Protein AF-A0A927ZJB6-F1 (afdb_monomer_lite)

Secondary structure (DSSP, 8-state):
---PPP-------------------------SSPPPPP--SS-TTEEEGGGS-TTSSS-S-TTT----EEE--S---STTSPEEE-TT-EEEE---STT-EEEEEEEESS-EEEEEEEE-SSS-GGGGT-EEEEE-TT--EEEEESSSSEEEEEEE-SEEEEEEEE-S-TTS----SPEEEEEEEEEEE---------STT-HHHHHHHHHHHHTT----HHHHHHHHHHHHHHTT----TTSSHHHHHHHHHHHTT----EEEEEEETT--HHHHHHHHHHHHHTT--EEEEE----SSSSSS--SSS-EEEEEEEEEE-TT--EEEEEE-SS-BTTB-SEEEEEHHHHHHHHHHH-TTEEEEEEE-

Sequence (368 aa):
MKRFFSISLTLIILLTFSFSPIFATASLVEAEDFPSPLTSSEGLNAYSAEYLPPDFFENPNTSLRSAITFNESEPNNTTSTADGISIDSTVYGYLGSVGDIDYFVVTTTYDGQMNFWIECPGNSTYNSDFYYAVYGPSGYLYGSTSNTNKLVSTYLLAGTYYIKVYNPNTSYVNIEEQYMFRCKLYLELLNVPTYRQNLTNTCSSASARMILAHHGIFVSEEEIVAKQQYYANFNGGAFNDTGNVDDAINYFLHANGKTFSYMWQYLPAGTALSTFQNEISTNLNYNYPVQILLYITDTNYFEYQSTEYSHYVVVRGLCLDAATTPWSCLNDPHHNENYPTQLNVPLSSLWNYGLAAYPSAVHFIAPL

Structure (mmCIF, N/CA/C/O backbone):
data_AF-A0A927ZJB6-F1
#
_entry.id   AF-A0A927ZJB6-F1
#
loop_
_atom_site.group_PDB
_atom_site.id
_atom_site.type_symbol
_atom_site.label_atom_id
_atom_site.label_alt_id
_atom_site.label_comp_id
_atom_site.label_asym_id
_atom_site.label_entity_id
_atom_site.label_seq_id
_atom_site.pdbx_PDB_ins_code
_atom_site.Cartn_x
_atom_site.Cartn_y
_atom_site.Cartn_z
_atom_site.occupancy
_atom_site.B_iso_or_equiv
_atom_site.auth_seq_id
_atom_site.auth_comp_id
_atom_site.auth_asym_id
_atom_site.auth_atom_id
_atom_site.pdbx_PDB_model_num
ATOM 1 N N . MET A 1 1 ? -49.226 -34.820 -50.868 1.00 36.41 1 MET A N 1
ATOM 2 C CA . MET A 1 1 ? -48.081 -35.552 -50.281 1.00 36.41 1 MET A CA 1
ATOM 3 C C . MET A 1 1 ? -46.890 -34.594 -50.248 1.00 36.41 1 MET A C 1
ATOM 5 O O . MET A 1 1 ? -46.436 -34.279 -51.331 1.00 36.41 1 MET A O 1
ATOM 9 N N . LYS A 1 2 ? -46.418 -34.168 -49.052 1.00 33.03 2 LYS A N 1
ATOM 10 C CA . LYS A 1 2 ? -45.116 -33.484 -48.777 1.00 33.03 2 LYS A CA 1
ATOM 11 C C . LYS A 1 2 ? -44.944 -32.087 -49.440 1.00 33.03 2 LYS A C 1
ATOM 13 O O . LYS A 1 2 ? -45.257 -31.932 -50.600 1.00 33.03 2 LYS A O 1
ATOM 18 N N . ARG A 1 3 ? -44.450 -30.999 -48.838 1.00 32.66 3 ARG A N 1
ATOM 19 C CA . ARG A 1 3 ? -43.677 -30.677 -47.623 1.00 32.66 3 ARG A CA 1
ATOM 20 C C . ARG A 1 3 ? -43.882 -29.167 -47.369 1.00 32.66 3 ARG A C 1
ATOM 22 O O . ARG A 1 3 ? -43.716 -28.398 -48.309 1.00 32.66 3 ARG A O 1
ATOM 29 N N . PHE A 1 4 ? -44.173 -28.747 -46.139 1.00 32.09 4 PHE A N 1
ATOM 30 C CA . PHE A 1 4 ? -43.916 -27.367 -45.707 1.00 32.09 4 PHE A CA 1
ATOM 31 C C . PHE A 1 4 ? -42.493 -27.311 -45.141 1.00 32.09 4 PHE A C 1
ATOM 33 O O . PHE A 1 4 ? -42.119 -28.156 -44.327 1.00 32.09 4 PHE A O 1
ATOM 40 N N . PHE A 1 5 ? -41.691 -26.365 -45.626 1.00 33.06 5 PHE A N 1
ATOM 41 C CA . PHE A 1 5 ? -40.375 -26.045 -45.080 1.00 33.06 5 PHE A CA 1
ATOM 42 C C . PHE A 1 5 ? -40.558 -25.304 -43.750 1.00 33.06 5 PHE A C 1
ATOM 44 O O . PHE A 1 5 ? -41.255 -24.294 -43.691 1.00 33.06 5 PHE A O 1
ATOM 51 N N . SER A 1 6 ? -39.942 -25.829 -42.692 1.00 31.30 6 SER A N 1
ATOM 52 C CA . SER A 1 6 ? -39.850 -25.189 -41.381 1.00 31.30 6 SER A CA 1
ATOM 53 C C . SER A 1 6 ? -38.758 -24.122 -41.420 1.00 31.30 6 SER A C 1
ATOM 55 O O . SER A 1 6 ? -37.602 -24.446 -41.688 1.00 31.30 6 SER A O 1
ATOM 57 N N . ILE A 1 7 ? -39.111 -22.869 -41.137 1.00 34.16 7 ILE A N 1
ATOM 58 C CA . ILE A 1 7 ? -38.158 -21.817 -40.772 1.00 34.16 7 ILE A CA 1
ATOM 59 C C . ILE A 1 7 ? -38.166 -21.765 -39.242 1.00 34.16 7 ILE A C 1
ATOM 61 O O . ILE A 1 7 ? -39.149 -21.337 -38.642 1.00 34.16 7 ILE A O 1
ATOM 65 N N . SER A 1 8 ? -37.095 -22.247 -38.608 1.00 31.14 8 SER A N 1
ATOM 66 C CA . SER A 1 8 ? -36.874 -22.047 -37.172 1.00 31.14 8 SER A CA 1
ATOM 67 C C . SER A 1 8 ? -36.419 -20.611 -36.939 1.00 31.14 8 SER A C 1
ATOM 69 O O . SER A 1 8 ? -35.294 -20.253 -37.275 1.00 31.14 8 SER A O 1
ATOM 71 N N . LEU A 1 9 ? -37.300 -19.798 -36.359 1.00 28.39 9 LEU A N 1
ATOM 72 C CA . LEU A 1 9 ? -36.962 -18.502 -35.783 1.00 28.39 9 LEU A CA 1
ATOM 73 C C . LEU A 1 9 ? -36.709 -18.716 -34.284 1.00 28.39 9 LEU A C 1
ATOM 75 O O . LEU A 1 9 ? -37.646 -18.933 -33.517 1.00 28.39 9 LEU A O 1
ATOM 79 N N . THR A 1 10 ? -35.444 -18.719 -33.870 1.00 31.81 10 THR A N 1
ATOM 80 C CA . THR A 1 10 ? -35.070 -18.812 -32.453 1.00 31.81 10 THR A CA 1
ATOM 81 C C . THR A 1 10 ? -35.280 -17.448 -31.797 1.00 31.81 10 THR A C 1
ATOM 83 O O . THR A 1 10 ? -34.531 -16.507 -32.049 1.00 31.81 10 THR A O 1
ATOM 86 N N . LEU A 1 11 ? -36.321 -17.339 -30.972 1.00 27.33 11 LEU A N 1
ATOM 87 C CA . LEU A 1 11 ? -36.610 -16.175 -30.138 1.00 27.33 11 LEU A CA 1
ATOM 88 C C . LEU A 1 11 ? -35.694 -16.206 -28.901 1.00 27.33 11 LEU A C 1
ATOM 90 O O . LEU A 1 11 ? -35.879 -17.039 -28.018 1.00 27.33 11 LEU A O 1
ATOM 94 N N . ILE A 1 12 ? -34.703 -15.313 -28.837 1.00 33.03 12 ILE A N 1
ATOM 95 C CA . ILE A 1 12 ? -33.895 -15.089 -27.629 1.00 33.03 12 ILE A CA 1
ATOM 96 C C . ILE A 1 12 ? -34.648 -14.079 -26.757 1.00 33.03 12 ILE A C 1
ATOM 98 O O . ILE A 1 12 ? -34.729 -12.899 -27.090 1.00 33.03 12 ILE A O 1
ATOM 102 N N . ILE A 1 13 ? -35.232 -14.552 -25.655 1.00 32.00 13 ILE A N 1
ATOM 103 C CA . ILE A 1 13 ? -35.828 -13.699 -24.621 1.00 32.00 13 ILE A CA 1
ATOM 104 C C . ILE A 1 13 ? -34.684 -13.194 -23.736 1.00 32.00 13 ILE A C 1
ATOM 106 O O . ILE A 1 13 ? -34.130 -13.950 -22.941 1.00 32.00 13 ILE A O 1
ATOM 110 N N . LEU A 1 14 ? -34.323 -11.919 -23.886 1.00 28.25 14 LEU A N 1
ATOM 111 C CA . LEU A 1 14 ? -33.439 -11.222 -22.955 1.00 28.25 14 LEU A CA 1
ATOM 112 C C . LEU A 1 14 ? -34.272 -10.814 -21.727 1.00 28.25 14 LEU A C 1
ATOM 114 O O . LEU A 1 14 ? -35.052 -9.865 -21.783 1.00 28.25 14 LEU A O 1
ATOM 118 N N . LEU A 1 15 ? -34.148 -11.557 -20.627 1.00 29.08 15 LEU A N 1
ATOM 119 C CA . LEU A 1 15 ? -34.696 -11.166 -19.326 1.00 29.08 15 LEU A CA 1
ATOM 120 C C . LEU A 1 15 ? -33.758 -10.133 -18.693 1.00 29.08 15 LEU A C 1
ATOM 122 O O . LEU A 1 15 ? -32.739 -10.480 -18.103 1.00 29.08 15 LEU A O 1
ATOM 126 N N . THR A 1 16 ? -34.093 -8.853 -18.826 1.00 32.06 16 THR A N 1
ATOM 127 C CA . THR A 1 16 ? -33.456 -7.788 -18.047 1.00 32.06 16 THR A CA 1
ATOM 128 C C . THR A 1 16 ? -34.065 -7.780 -16.646 1.00 32.06 16 THR A C 1
ATOM 130 O O . THR A 1 16 ? -35.201 -7.341 -16.466 1.00 32.06 16 THR A O 1
ATOM 133 N N . PHE A 1 17 ? -33.329 -8.268 -15.649 1.00 29.64 17 PHE A N 1
ATOM 134 C CA . PHE A 1 17 ? -33.675 -8.045 -14.247 1.00 29.64 17 PHE A CA 1
ATOM 135 C C . PHE A 1 17 ? -33.299 -6.610 -13.872 1.00 29.64 17 PHE A C 1
ATOM 137 O O . PHE A 1 17 ? -32.129 -6.296 -13.665 1.00 29.64 17 PHE A O 1
ATOM 144 N N . SER A 1 18 ? -34.290 -5.723 -13.794 1.00 29.09 18 SER A N 1
ATOM 145 C CA . SER A 1 18 ? -34.130 -4.430 -13.134 1.00 29.09 18 SER A CA 1
ATOM 146 C C . SER A 1 18 ? -34.190 -4.652 -11.623 1.00 29.09 18 SER A C 1
ATOM 148 O O . SER A 1 18 ? -35.273 -4.829 -11.063 1.00 29.09 18 SER A O 1
ATOM 150 N N . PHE A 1 19 ? -33.039 -4.663 -10.955 1.00 32.00 19 PHE A N 1
ATOM 151 C CA . PHE A 1 19 ? -33.004 -4.513 -9.504 1.00 32.00 19 PHE A CA 1
ATOM 152 C C . PHE A 1 19 ? -33.360 -3.063 -9.169 1.00 32.00 19 PHE A C 1
ATOM 154 O O . PHE A 1 19 ? -32.561 -2.152 -9.370 1.00 32.00 19 PHE A O 1
ATOM 161 N N . SER A 1 20 ? -34.576 -2.831 -8.677 1.00 31.36 20 SER A N 1
ATOM 162 C CA . SER A 1 20 ? -34.852 -1.631 -7.890 1.00 31.36 20 SER A CA 1
ATOM 163 C C . SER A 1 20 ? -34.240 -1.844 -6.504 1.00 31.36 20 SER A C 1
ATOM 165 O O . SER A 1 20 ? -34.567 -2.854 -5.875 1.00 31.36 20 SER A O 1
ATOM 167 N N . PRO A 1 21 ? -33.376 -0.948 -5.997 1.00 36.81 21 PRO A N 1
ATOM 168 C CA . PRO A 1 21 ? -32.979 -1.019 -4.603 1.00 36.81 21 PRO A CA 1
ATOM 169 C C . PRO A 1 21 ? -34.224 -0.748 -3.757 1.00 36.81 21 PRO A C 1
ATOM 171 O O . PRO A 1 21 ? -34.801 0.340 -3.786 1.00 36.81 21 PRO A O 1
ATOM 174 N N . ILE A 1 22 ? -34.673 -1.768 -3.030 1.00 32.28 22 ILE A N 1
ATOM 175 C CA . ILE A 1 22 ? -35.589 -1.575 -1.912 1.00 32.28 22 ILE A CA 1
ATOM 176 C C . ILE A 1 22 ? -34.777 -0.807 -0.873 1.00 32.28 22 ILE A C 1
ATOM 178 O O . ILE A 1 22 ? -33.922 -1.379 -0.200 1.00 32.28 22 ILE A O 1
ATOM 182 N N . PHE A 1 23 ? -35.021 0.497 -0.757 1.00 34.91 23 PHE A N 1
ATOM 183 C CA . PHE A 1 23 ? -34.621 1.244 0.426 1.00 34.91 23 PHE A CA 1
ATOM 184 C C . PHE A 1 23 ? -35.483 0.738 1.581 1.00 34.91 23 PHE A C 1
ATOM 186 O O . PHE A 1 23 ? -36.570 1.247 1.847 1.00 34.91 23 PHE A O 1
ATOM 193 N N . ALA A 1 24 ? -35.015 -0.318 2.242 1.00 33.91 24 ALA A N 1
ATOM 194 C CA . ALA A 1 24 ? -35.460 -0.612 3.585 1.00 33.91 24 ALA A CA 1
ATOM 195 C C . ALA A 1 24 ? -34.948 0.542 4.449 1.00 33.91 24 ALA A C 1
ATOM 197 O O . ALA A 1 24 ? -33.751 0.657 4.704 1.00 33.91 24 ALA A O 1
ATOM 198 N N . THR A 1 25 ? -35.848 1.429 4.866 1.00 34.84 25 THR A N 1
ATOM 199 C CA . THR A 1 25 ? -35.589 2.307 6.002 1.00 34.84 25 THR A CA 1
ATOM 200 C C . THR A 1 25 ? -35.467 1.402 7.221 1.00 34.84 25 THR A C 1
ATOM 202 O O . THR A 1 25 ? -36.460 1.109 7.891 1.00 34.84 25 THR A O 1
ATOM 205 N N . ALA A 1 26 ? -34.265 0.876 7.454 1.00 36.50 26 ALA A N 1
ATOM 206 C CA . ALA A 1 26 ? -33.920 0.300 8.734 1.00 36.50 26 ALA A CA 1
ATOM 207 C C . ALA A 1 26 ? -34.102 1.425 9.751 1.00 36.50 26 ALA A C 1
ATOM 209 O O . ALA A 1 26 ? -33.406 2.439 9.716 1.00 36.50 26 ALA A O 1
ATOM 210 N N . SER A 1 27 ? -35.118 1.274 10.596 1.00 34.75 27 SER A N 1
ATOM 211 C CA . SER A 1 27 ? -35.188 1.988 11.860 1.00 34.75 27 SER A CA 1
ATOM 212 C C . SER A 1 27 ? -33.825 1.829 12.520 1.00 34.75 27 SER A C 1
ATOM 214 O O . SER A 1 27 ? -33.411 0.694 12.758 1.00 34.75 27 SER A O 1
ATOM 216 N N . LEU A 1 28 ? -33.129 2.940 12.760 1.00 36.09 28 LEU A N 1
ATOM 217 C CA . LEU A 1 28 ? -31.926 2.982 13.583 1.00 36.09 28 LEU A CA 1
ATOM 218 C C . LEU A 1 28 ? -32.352 2.600 15.003 1.00 36.09 28 LEU A C 1
ATOM 220 O O . LEU A 1 28 ? -32.690 3.447 15.820 1.00 36.09 28 LEU A O 1
ATOM 224 N N . VAL A 1 29 ? -32.454 1.300 15.259 1.00 37.03 29 VAL A N 1
ATOM 225 C CA . VAL A 1 29 ? -32.265 0.786 16.605 1.00 37.03 29 VAL A CA 1
ATOM 226 C C . VAL A 1 29 ? -30.772 0.939 16.816 1.00 37.03 29 VAL A C 1
ATOM 228 O O . VAL A 1 29 ? -29.992 0.284 16.126 1.00 37.03 29 VAL A O 1
ATOM 231 N N . GLU A 1 30 ? -30.386 1.871 17.679 1.00 43.69 30 GLU A N 1
ATOM 232 C CA . GLU A 1 30 ? -29.040 1.905 18.236 1.00 43.69 30 GLU A CA 1
ATOM 233 C C . GLU A 1 30 ? -28.807 0.509 18.823 1.00 43.69 30 GLU A C 1
ATOM 235 O O . GLU A 1 30 ? -29.463 0.102 19.781 1.00 43.69 30 GLU A O 1
ATOM 240 N N . ALA A 1 31 ? -28.019 -0.309 18.125 1.00 45.00 31 ALA A N 1
ATOM 241 C CA . ALA A 1 31 ? -27.706 -1.653 18.571 1.00 45.00 31 ALA A CA 1
ATOM 242 C C . ALA A 1 31 ? -26.803 -1.486 19.789 1.00 45.00 31 ALA A C 1
ATOM 244 O O . ALA A 1 31 ? -25.609 -1.273 19.627 1.00 45.00 31 ALA A O 1
ATOM 245 N N . GLU A 1 32 ? -27.392 -1.493 20.986 1.00 55.78 32 GLU A N 1
ATOM 246 C CA . GLU A 1 32 ? -26.650 -1.134 22.198 1.00 55.78 32 GLU A CA 1
ATOM 247 C C . GLU A 1 32 ? -25.509 -2.108 22.525 1.00 55.78 32 GLU A C 1
ATOM 249 O O . GLU A 1 32 ? -24.606 -1.717 23.248 1.00 55.78 32 GLU A O 1
ATOM 254 N N . ASP A 1 33 ? -25.473 -3.310 21.929 1.00 71.12 33 ASP A N 1
ATOM 255 C CA . ASP A 1 33 ? -24.279 -4.159 21.917 1.00 71.12 33 ASP A CA 1
ATOM 256 C C . ASP A 1 33 ? -24.277 -5.178 20.772 1.00 71.12 33 ASP A C 1
ATOM 258 O O . ASP A 1 33 ? -25.271 -5.869 20.517 1.00 71.12 33 ASP A O 1
ATOM 262 N N . PHE A 1 34 ? -23.132 -5.326 20.098 1.00 81.06 34 PHE A N 1
ATOM 263 C CA . PHE A 1 34 ? -22.972 -6.344 19.062 1.00 81.06 34 PHE A CA 1
ATOM 264 C C . PHE A 1 34 ? -22.703 -7.730 19.673 1.00 81.06 34 PHE A C 1
ATOM 266 O O . PHE A 1 34 ? -21.872 -7.874 20.585 1.00 81.06 34 PHE A O 1
ATOM 273 N N . PRO A 1 35 ? -23.387 -8.782 19.177 1.00 78.25 35 PRO A N 1
ATOM 274 C CA . PRO A 1 35 ? -23.264 -10.123 19.730 1.00 78.25 35 PRO A CA 1
ATOM 275 C C . PRO A 1 35 ? -21.861 -10.668 19.482 1.00 78.25 35 PRO A C 1
ATOM 277 O O . PRO A 1 35 ? -21.374 -10.601 18.361 1.00 78.25 35 PRO A O 1
ATOM 280 N N . SER A 1 36 ? -21.230 -11.259 20.498 1.00 75.75 36 SER A N 1
ATOM 281 C CA . SER A 1 36 ? -19.924 -11.901 20.318 1.00 75.75 36 SER A CA 1
ATOM 282 C C . SER A 1 36 ? -20.011 -13.050 19.290 1.00 75.75 36 SER A C 1
ATOM 284 O O . SER A 1 36 ? -21.004 -13.786 19.294 1.00 75.75 36 SER A O 1
ATOM 286 N N . PRO A 1 37 ? -19.003 -13.235 18.415 1.00 76.50 37 PRO A N 1
ATOM 287 C CA . PRO A 1 37 ? -19.023 -14.272 17.387 1.00 76.50 37 PRO A CA 1
ATOM 288 C C . PRO A 1 37 ? -19.157 -15.679 17.979 1.00 76.50 37 PRO A C 1
ATOM 290 O O . PRO A 1 37 ? -18.552 -16.003 19.002 1.00 76.50 37 PRO A O 1
ATOM 293 N N . LEU A 1 38 ? -19.924 -16.540 17.305 1.00 60.12 38 LEU A N 1
ATOM 294 C CA . LEU A 1 38 ? -20.042 -17.953 17.664 1.00 60.12 38 LEU A CA 1
ATOM 295 C C . LEU A 1 38 ? -18.729 -18.668 17.309 1.00 60.12 38 LEU A C 1
ATOM 297 O O . LEU A 1 38 ? -18.282 -18.641 16.167 1.00 60.12 38 LEU A O 1
ATOM 301 N N . THR A 1 39 ? -18.106 -19.280 18.311 1.00 54.97 39 THR A N 1
ATOM 302 C CA . THR A 1 39 ? -16.742 -19.823 18.296 1.00 54.97 39 THR A CA 1
ATOM 303 C C . THR A 1 39 ? -16.484 -20.838 17.169 1.00 54.97 39 THR A C 1
ATOM 305 O O . THR A 1 39 ? -16.915 -21.990 17.261 1.00 54.97 39 THR A O 1
ATOM 308 N N . SER A 1 40 ? -15.710 -20.450 16.153 1.00 52.59 40 SER A N 1
ATOM 309 C CA . SER A 1 40 ? -14.917 -21.356 15.309 1.00 52.59 40 SER A CA 1
ATOM 310 C C . SER A 1 40 ? -13.430 -21.121 15.576 1.00 52.59 40 SER A C 1
ATOM 312 O O . SER A 1 40 ? -13.017 -20.000 15.857 1.00 52.59 40 SER A O 1
ATOM 314 N N . SER A 1 41 ? -12.620 -22.184 15.517 1.00 56.34 41 SER A N 1
ATOM 315 C CA . SER A 1 41 ? -11.177 -22.131 15.814 1.00 56.34 41 SER A CA 1
ATOM 316 C C . SER A 1 41 ? -10.370 -21.259 14.848 1.00 56.34 41 SER A C 1
ATOM 318 O O . SER A 1 41 ? -9.241 -20.893 15.157 1.00 56.34 41 SER A O 1
ATOM 320 N N . GLU A 1 42 ? -10.940 -20.931 13.689 1.00 61.94 42 GLU A N 1
ATOM 321 C CA . GLU A 1 42 ? -10.478 -19.841 12.837 1.00 61.94 42 GLU A CA 1
ATOM 322 C C . GLU A 1 42 ? -11.626 -18.843 12.715 1.00 61.94 42 GLU A C 1
ATOM 324 O O . GLU A 1 42 ? -12.756 -19.218 12.384 1.00 61.94 42 GLU A O 1
ATOM 329 N N . GLY A 1 43 ? -11.368 -17.599 13.106 1.00 71.62 43 GLY A N 1
ATOM 330 C CA . GLY A 1 43 ? -12.376 -16.551 13.079 1.00 71.62 43 GLY A CA 1
ATOM 331 C C . GLY A 1 43 ? -12.605 -16.002 11.666 1.00 71.62 43 GLY A C 1
ATOM 332 O O . GLY A 1 43 ? -11.855 -16.292 10.734 1.00 71.62 43 GLY A O 1
ATOM 333 N N . LEU A 1 44 ? -13.685 -15.238 11.484 1.00 87.12 44 LEU A N 1
ATOM 334 C CA . LEU A 1 44 ? -14.054 -14.693 10.177 1.00 87.12 44 LEU A CA 1
ATOM 335 C C . LEU A 1 44 ? -12.973 -13.726 9.672 1.00 87.12 44 LEU A C 1
ATOM 337 O O . LEU A 1 44 ? -12.574 -12.823 10.405 1.00 87.12 44 LEU A O 1
ATOM 341 N N . ASN A 1 45 ? -12.536 -13.894 8.418 1.00 88.12 45 ASN A N 1
ATOM 342 C CA . ASN A 1 45 ? -11.507 -13.060 7.782 1.00 88.12 45 ASN A CA 1
ATOM 343 C C . ASN A 1 45 ? -10.203 -12.946 8.595 1.00 88.12 45 ASN A C 1
ATOM 345 O O . ASN A 1 45 ? -9.496 -11.945 8.488 1.00 88.12 45 ASN A O 1
ATOM 349 N N . ALA A 1 46 ? -9.903 -13.961 9.412 1.00 89.94 46 ALA A N 1
ATOM 350 C CA . ALA A 1 46 ? -8.714 -14.022 10.243 1.00 89.94 46 ALA A CA 1
ATOM 351 C C . ALA A 1 46 ? -7.582 -14.786 9.549 1.00 89.94 46 ALA A C 1
ATOM 353 O O . ALA A 1 46 ? -7.775 -15.885 9.036 1.00 89.94 46 ALA A O 1
ATOM 354 N N . TYR A 1 47 ? -6.381 -14.229 9.617 1.00 89.12 47 TYR A N 1
ATOM 355 C CA . TYR A 1 47 ? -5.166 -14.749 9.007 1.00 89.12 47 TYR A CA 1
ATOM 356 C C . TYR A 1 47 ? -4.037 -14.807 10.046 1.00 89.12 47 TYR A C 1
ATOM 358 O O . TYR A 1 47 ? -4.050 -14.108 11.065 1.00 89.12 47 TYR A O 1
ATOM 366 N N . SER A 1 48 ? -3.052 -15.675 9.819 1.00 87.62 48 SER A N 1
ATOM 367 C CA . SER A 1 48 ? -1.808 -15.723 10.599 1.00 87.62 48 SER A CA 1
ATOM 368 C C . SER A 1 48 ? -0.973 -14.448 10.417 1.00 87.62 48 SER A C 1
ATOM 370 O O . SER A 1 48 ? -1.136 -13.704 9.452 1.00 87.62 48 SER A O 1
ATOM 372 N N . ALA A 1 49 ? -0.037 -14.223 11.345 1.00 85.38 49 ALA A N 1
ATOM 373 C CA . ALA A 1 49 ? 0.898 -13.095 11.330 1.00 85.38 49 ALA A CA 1
ATOM 374 C C . ALA A 1 49 ? 1.690 -12.949 10.016 1.00 85.38 49 ALA A C 1
ATOM 376 O O . ALA A 1 49 ? 2.078 -11.847 9.659 1.00 85.38 49 ALA A O 1
ATOM 377 N N . GLU A 1 50 ? 1.918 -14.042 9.281 1.00 83.38 50 GLU A N 1
ATOM 378 C CA . GLU A 1 50 ? 2.651 -14.027 8.005 1.00 83.38 50 GLU A CA 1
ATOM 379 C C . GLU A 1 50 ? 1.939 -13.243 6.889 1.00 83.38 50 GLU A C 1
ATOM 381 O O . GLU A 1 50 ? 2.573 -12.861 5.911 1.00 83.38 50 GLU A O 1
ATOM 386 N N . TYR A 1 51 ? 0.634 -12.994 7.039 1.00 82.81 51 TYR A N 1
ATOM 387 C CA . TYR A 1 51 ? -0.162 -12.194 6.107 1.00 82.81 51 TYR A CA 1
ATOM 388 C C . TYR A 1 51 ? -0.199 -10.707 6.473 1.00 82.81 51 TYR A C 1
ATOM 390 O O . TYR A 1 51 ? -0.817 -9.920 5.754 1.00 82.81 51 TYR A O 1
ATOM 398 N N . LEU A 1 52 ? 0.436 -10.302 7.581 1.00 82.56 52 LEU A N 1
ATOM 399 C CA . LEU A 1 52 ? 0.590 -8.890 7.902 1.00 82.56 52 LEU A CA 1
ATOM 400 C C . LEU A 1 52 ? 1.411 -8.204 6.815 1.00 82.56 52 LEU A C 1
ATOM 402 O O . LEU A 1 52 ? 2.517 -8.656 6.508 1.00 82.56 52 LEU A O 1
ATOM 406 N N . PRO A 1 53 ? 0.917 -7.084 6.260 1.00 80.38 53 PRO A N 1
ATOM 407 C CA . PRO A 1 53 ? 1.761 -6.251 5.440 1.00 80.38 53 PRO A CA 1
ATOM 408 C C . PRO A 1 53 ? 2.999 -5.841 6.250 1.00 80.38 53 PRO A C 1
ATOM 410 O O . PRO A 1 53 ? 2.875 -5.472 7.418 1.00 80.38 53 PRO A O 1
ATOM 413 N N . PRO A 1 54 ? 4.188 -5.888 5.649 1.00 71.44 54 PRO A N 1
ATOM 414 C CA . PRO A 1 54 ? 5.447 -5.613 6.342 1.00 71.44 54 PRO A CA 1
ATOM 415 C C . PRO A 1 54 ? 5.496 -4.189 6.898 1.00 71.44 54 PRO A C 1
ATOM 417 O O . PRO A 1 54 ? 6.100 -3.936 7.932 1.00 71.44 54 PRO A O 1
ATOM 420 N N . ASP A 1 55 ? 4.762 -3.283 6.259 1.00 72.38 55 ASP A N 1
ATOM 421 C CA . ASP A 1 55 ? 4.646 -1.886 6.635 1.00 72.38 55 ASP A CA 1
ATOM 422 C C . ASP A 1 55 ? 3.511 -1.618 7.646 1.00 72.38 55 ASP A C 1
ATOM 424 O O . ASP A 1 55 ? 3.209 -0.469 7.967 1.00 72.38 55 ASP A O 1
ATOM 428 N N . PHE A 1 56 ? 2.841 -2.661 8.151 1.00 81.19 56 PHE A N 1
ATOM 429 C CA . PHE A 1 56 ? 1.658 -2.523 9.003 1.00 81.19 56 PHE A CA 1
ATOM 430 C C . PHE A 1 56 ? 1.957 -1.831 10.340 1.00 81.19 56 PHE A C 1
ATOM 432 O O . PHE A 1 56 ? 1.185 -0.975 10.776 1.00 81.19 56 PHE A O 1
ATOM 439 N N . PHE A 1 57 ? 3.087 -2.166 10.968 1.00 80.88 57 PHE A N 1
ATOM 440 C CA . PHE A 1 57 ? 3.547 -1.522 12.206 1.00 80.88 57 PHE A CA 1
ATOM 441 C C . PHE A 1 57 ? 4.481 -0.339 11.963 1.00 80.88 57 PHE A C 1
ATOM 443 O O . PHE A 1 57 ? 4.822 0.376 12.906 1.00 80.88 57 PHE A O 1
ATOM 450 N N . GLU A 1 58 ? 4.903 -0.124 10.719 1.00 72.12 58 GLU A N 1
ATOM 451 C CA . GLU A 1 58 ? 5.718 1.029 10.381 1.00 72.12 58 GLU A CA 1
ATOM 452 C C . GLU A 1 58 ? 4.857 2.283 10.460 1.00 72.12 58 GLU A C 1
ATOM 454 O O . GLU A 1 58 ? 3.814 2.391 9.802 1.00 72.12 58 GLU A O 1
ATOM 459 N N . ASN A 1 59 ? 5.309 3.243 11.271 1.00 62.72 59 ASN A N 1
ATOM 460 C CA . ASN A 1 59 ? 4.726 4.567 11.230 1.00 62.72 59 ASN A CA 1
ATOM 461 C C . ASN A 1 59 ? 5.153 5.204 9.908 1.00 62.72 59 ASN A C 1
ATOM 463 O O . ASN A 1 59 ? 6.359 5.355 9.695 1.00 62.72 59 ASN A O 1
ATOM 467 N N . PRO A 1 60 ? 4.205 5.617 9.059 1.00 59.03 60 PRO A N 1
ATOM 468 C CA . PRO A 1 60 ? 4.533 6.393 7.886 1.00 59.03 60 PRO A CA 1
ATOM 469 C C . PRO A 1 60 ? 5.471 7.574 8.239 1.00 59.03 60 PRO A C 1
ATOM 471 O O . PRO A 1 60 ? 6.490 7.788 7.590 1.00 59.03 60 PRO A O 1
ATOM 474 N N . ASN A 1 61 ? 5.237 8.291 9.341 1.00 54.72 61 ASN A N 1
ATOM 475 C CA . ASN A 1 61 ? 6.093 9.399 9.780 1.00 54.72 61 ASN A CA 1
ATOM 476 C C . ASN A 1 61 ? 7.438 8.919 10.367 1.00 54.72 61 ASN A C 1
ATOM 478 O O . ASN A 1 61 ? 7.647 8.951 11.580 1.00 54.72 61 ASN A O 1
ATOM 482 N N . THR A 1 62 ? 8.391 8.543 9.517 1.00 54.06 62 THR A N 1
ATOM 483 C CA . THR A 1 62 ? 9.752 8.101 9.888 1.00 54.06 62 THR A CA 1
ATOM 484 C C . THR A 1 62 ? 10.647 9.205 10.481 1.00 54.06 62 THR A C 1
ATOM 486 O O . THR A 1 62 ? 11.815 8.966 10.774 1.00 54.06 62 THR A O 1
ATOM 489 N N . SER A 1 63 ? 10.123 10.410 10.752 1.00 45.78 63 SER A N 1
ATOM 490 C CA . SER A 1 63 ? 10.842 11.474 11.470 1.00 45.78 63 SER A CA 1
ATOM 491 C C . SER A 1 63 ? 10.018 12.075 12.628 1.00 45.78 63 SER A C 1
ATOM 493 O O . SER A 1 63 ? 9.167 12.943 12.466 1.00 45.78 63 SER A O 1
ATOM 495 N N . LEU A 1 64 ? 10.324 11.618 13.849 1.00 39.41 64 LEU A N 1
ATOM 496 C CA . LEU A 1 64 ? 10.064 12.283 15.142 1.00 39.41 64 LEU A CA 1
ATOM 497 C C . LEU A 1 64 ? 8.611 12.583 15.569 1.00 39.41 64 LEU A C 1
ATOM 499 O O . LEU A 1 64 ? 8.390 13.428 16.442 1.00 39.41 64 LEU A O 1
ATOM 503 N N . ARG A 1 65 ? 7.618 11.824 15.104 1.00 43.78 65 ARG A N 1
ATOM 504 C CA . ARG A 1 65 ? 6.396 11.616 15.897 1.00 43.78 65 ARG A CA 1
ATOM 505 C C . ARG A 1 65 ? 6.128 10.130 16.021 1.00 43.78 65 ARG A C 1
ATOM 507 O O . ARG A 1 65 ? 6.033 9.450 15.010 1.00 43.78 65 ARG A O 1
ATOM 514 N N . SER A 1 66 ? 6.004 9.637 17.253 1.00 45.12 66 SER A N 1
ATOM 515 C CA . SER A 1 66 ? 5.434 8.316 17.516 1.00 45.12 66 SER A CA 1
ATOM 516 C C . SER A 1 66 ? 4.124 8.171 16.742 1.00 45.12 66 SER A C 1
ATOM 518 O O . SER A 1 66 ? 3.405 9.164 16.577 1.00 45.12 66 SER A O 1
ATOM 520 N N . ALA A 1 67 ? 3.800 6.950 16.301 1.00 54.88 67 ALA A N 1
ATOM 521 C CA . ALA A 1 67 ? 2.423 6.620 15.942 1.00 54.88 67 ALA A CA 1
ATOM 522 C C . ALA A 1 67 ? 1.522 7.198 17.039 1.00 54.88 67 ALA A C 1
ATOM 524 O O . ALA A 1 67 ? 1.945 7.205 18.199 1.00 54.88 67 ALA A O 1
ATOM 525 N N . ILE A 1 68 ? 0.357 7.761 16.703 1.00 67.62 68 ILE A N 1
ATOM 526 C CA . ILE A 1 68 ? -0.518 8.310 17.743 1.00 67.62 68 ILE A CA 1
ATOM 527 C C . ILE A 1 68 ? -0.838 7.157 18.693 1.00 67.62 68 ILE A C 1
ATOM 529 O O . ILE A 1 68 ? -1.594 6.251 18.343 1.00 67.62 68 ILE A O 1
ATOM 533 N N . THR A 1 69 ? -0.187 7.182 19.854 1.00 80.88 69 THR A N 1
ATOM 534 C CA . THR A 1 69 ? -0.434 6.256 20.940 1.00 80.88 69 THR A CA 1
ATOM 535 C C . THR A 1 69 ? -1.714 6.714 21.602 1.00 80.88 69 THR A C 1
ATOM 537 O O . THR A 1 69 ? -1.791 7.842 22.093 1.00 80.88 69 THR A O 1
ATOM 540 N N . PHE A 1 70 ? -2.709 5.844 21.593 1.00 87.75 70 PHE A N 1
ATOM 541 C CA . PHE A 1 70 ? -3.960 6.041 22.298 1.00 87.75 70 PHE A CA 1
ATOM 542 C C . PHE A 1 70 ? -4.018 5.020 23.430 1.00 87.75 70 PHE A C 1
ATOM 544 O O . PHE A 1 70 ? -3.773 3.842 23.201 1.00 87.75 70 PHE A O 1
ATOM 551 N N . ASN A 1 71 ? -4.298 5.470 24.645 1.00 92.62 71 ASN A N 1
ATOM 552 C CA . ASN A 1 71 ? -4.669 4.561 25.722 1.00 92.62 71 ASN A CA 1
ATOM 553 C C . ASN A 1 71 ? -6.187 4.589 25.805 1.00 92.62 71 ASN A C 1
ATOM 555 O O . ASN A 1 71 ? -6.759 5.677 25.697 1.00 92.62 71 ASN A O 1
ATOM 559 N N . GLU A 1 72 ? -6.799 3.427 25.988 1.00 94.56 72 GLU A N 1
ATOM 560 C CA . GLU A 1 72 ? -8.236 3.315 26.226 1.00 94.56 72 GLU A CA 1
ATOM 561 C C . GLU A 1 72 ? -8.715 4.259 27.341 1.00 94.56 72 GLU A C 1
ATOM 563 O O . GLU A 1 72 ? -7.947 4.661 28.231 1.00 94.56 72 GLU A O 1
ATOM 568 N N . SER A 1 73 ? -9.996 4.613 27.297 1.00 94.56 73 SER A N 1
ATOM 569 C CA . SER A 1 73 ? -10.638 5.420 28.321 1.00 94.56 73 SER A CA 1
ATOM 570 C C . SER A 1 73 ? -11.965 4.818 28.766 1.00 94.56 73 SER A C 1
ATOM 572 O O . SER A 1 73 ? -12.884 4.618 27.985 1.00 94.56 73 SER A O 1
ATOM 574 N N . GLU A 1 74 ? -12.062 4.558 30.066 1.00 94.69 74 GLU A N 1
ATOM 575 C CA . GLU A 1 74 ? -13.227 3.910 30.660 1.00 94.69 74 GLU A CA 1
ATOM 576 C C . GLU A 1 74 ? -14.286 4.927 31.129 1.00 94.69 74 GLU A C 1
ATOM 578 O O . GLU A 1 74 ? -13.926 5.983 31.673 1.00 94.69 74 GLU A O 1
ATOM 583 N N . PRO A 1 75 ? -15.597 4.625 31.010 1.00 94.19 75 PRO A N 1
ATOM 584 C CA . PRO A 1 75 ? -16.170 3.381 30.486 1.00 94.19 75 PRO A CA 1
ATOM 585 C C . PRO A 1 75 ? -16.226 3.344 28.948 1.00 94.19 75 PRO A C 1
ATOM 587 O O . PRO A 1 75 ? -16.754 4.283 28.352 1.00 94.19 75 PRO A O 1
ATOM 590 N N . ASN A 1 76 ? -15.817 2.241 28.316 1.00 95.19 76 ASN A N 1
ATOM 591 C CA . ASN A 1 76 ? -15.947 2.018 26.863 1.00 95.19 76 ASN A CA 1
ATOM 592 C C . ASN A 1 76 ? -16.671 0.699 26.504 1.00 95.19 76 ASN A C 1
ATOM 594 O O . ASN A 1 76 ? -16.577 0.204 25.383 1.00 95.19 76 ASN A O 1
ATOM 598 N N . ASN A 1 77 ? -17.495 0.178 27.416 1.00 93.69 77 ASN A N 1
ATOM 599 C CA . ASN A 1 77 ? -18.106 -1.154 27.306 1.00 93.69 77 ASN A CA 1
ATOM 600 C C . ASN A 1 77 ? -19.312 -1.282 26.368 1.00 93.69 77 ASN A C 1
ATOM 602 O O . ASN A 1 77 ? -19.944 -2.334 26.342 1.00 93.69 77 ASN A O 1
ATOM 606 N N . THR A 1 78 ? -19.640 -0.243 25.597 1.00 93.94 78 THR A N 1
ATOM 607 C CA . THR A 1 78 ? -20.732 -0.265 24.612 1.00 93.94 78 THR A CA 1
ATOM 608 C C . THR A 1 78 ? -20.320 0.474 23.345 1.00 93.94 78 THR A C 1
ATOM 610 O O . THR A 1 78 ? -19.442 1.337 23.368 1.00 93.94 78 THR A O 1
ATOM 613 N N . THR A 1 79 ? -21.026 0.252 22.237 1.00 92.81 79 THR A N 1
ATOM 614 C CA . THR A 1 79 ? -20.812 1.030 21.002 1.00 92.81 79 THR A CA 1
ATOM 615 C C . THR A 1 79 ? -21.082 2.530 21.176 1.00 92.81 79 THR A C 1
ATOM 617 O O . THR A 1 79 ? -20.552 3.337 20.415 1.00 92.81 79 THR A O 1
ATOM 620 N N . SER A 1 80 ? -21.908 2.918 22.157 1.00 92.81 80 SER A N 1
ATOM 621 C CA . SER A 1 80 ? -22.245 4.322 22.448 1.00 92.81 80 SER A CA 1
ATOM 622 C C . SER A 1 80 ? -21.147 5.061 23.219 1.00 92.81 80 SER A C 1
ATOM 624 O O . SER A 1 80 ? -21.019 6.279 23.103 1.00 92.81 80 SER A O 1
ATOM 626 N N . THR A 1 81 ? -20.344 4.314 23.977 1.00 95.38 81 THR A N 1
ATOM 627 C CA . THR A 1 81 ? -19.227 4.814 24.786 1.00 95.38 81 THR A CA 1
ATOM 628 C C . THR A 1 81 ? -17.871 4.452 24.186 1.00 95.38 81 THR A C 1
ATOM 630 O O . THR A 1 81 ? -16.849 4.657 24.827 1.00 95.38 81 THR A O 1
ATOM 633 N N . ALA A 1 82 ? -17.862 3.920 22.962 1.00 95.94 82 ALA A N 1
ATOM 634 C CA . ALA A 1 82 ? -16.663 3.443 22.299 1.00 95.94 82 ALA A CA 1
ATOM 635 C C . ALA A 1 82 ? -15.607 4.545 22.143 1.00 95.94 82 ALA A C 1
ATOM 637 O O . ALA A 1 82 ? -15.907 5.674 21.738 1.00 95.94 82 ALA A O 1
ATOM 638 N N . ASP A 1 83 ? -14.352 4.177 22.375 1.00 96.62 83 ASP A N 1
ATOM 639 C CA . ASP A 1 83 ? -13.213 5.064 22.207 1.00 96.62 83 ASP A CA 1
ATOM 640 C C . ASP A 1 83 ? -12.980 5.385 20.725 1.00 96.62 83 ASP A C 1
ATOM 642 O O . ASP A 1 83 ? -12.767 4.506 19.884 1.00 96.62 83 ASP A O 1
ATOM 646 N N . GLY A 1 84 ? -13.006 6.675 20.390 1.00 93.69 84 GLY A N 1
ATOM 647 C CA . GLY A 1 84 ? -12.727 7.156 19.041 1.00 93.69 84 GLY A CA 1
ATOM 648 C C . GLY A 1 84 ? -11.241 7.076 18.714 1.00 93.69 84 GLY A C 1
ATOM 649 O O . GLY A 1 84 ? -10.432 7.792 19.302 1.00 93.69 84 GLY A O 1
ATOM 650 N N . ILE A 1 85 ? -10.889 6.260 17.725 1.00 91.25 85 ILE A N 1
ATOM 651 C CA . ILE A 1 85 ? -9.503 6.040 17.309 1.00 91.25 85 ILE A CA 1
ATOM 652 C C . ILE A 1 85 ? -9.282 6.476 15.861 1.00 91.25 85 ILE A C 1
ATOM 654 O O . ILE A 1 85 ? -10.185 6.451 15.022 1.00 91.25 85 ILE A O 1
ATOM 658 N N . SER A 1 86 ? -8.051 6.882 15.560 1.00 88.25 86 SER A N 1
ATOM 659 C CA . SER A 1 86 ? -7.638 7.177 14.187 1.00 88.25 86 SER A CA 1
ATOM 660 C C . SER A 1 86 ? -7.096 5.917 13.515 1.00 88.25 86 SER A C 1
ATOM 662 O O . SER A 1 86 ? -6.589 5.009 14.175 1.00 88.25 86 SER A O 1
ATOM 664 N N . ILE A 1 87 ? -7.187 5.864 12.186 1.00 87.81 87 ILE A N 1
ATOM 665 C CA . ILE A 1 87 ? -6.499 4.835 11.393 1.00 87.81 87 ILE A CA 1
ATOM 666 C C . ILE A 1 87 ? -5.000 4.918 11.699 1.00 87.81 87 ILE A C 1
ATOM 668 O O . ILE A 1 87 ? -4.483 6.004 11.908 1.00 87.81 87 ILE A O 1
ATOM 672 N N . ASP A 1 88 ? -4.289 3.797 11.750 1.00 85.31 88 ASP A N 1
ATOM 673 C CA . ASP A 1 88 ? -2.838 3.754 11.984 1.00 85.31 88 ASP A CA 1
ATOM 674 C C . ASP A 1 88 ? -2.396 4.228 13.395 1.00 85.31 88 ASP A C 1
ATOM 676 O O . ASP A 1 88 ? -1.201 4.332 13.694 1.00 85.31 88 ASP A O 1
ATOM 680 N N . SER A 1 89 ? -3.345 4.457 14.314 1.00 84.38 89 SER A N 1
ATOM 681 C CA . SER A 1 89 ? -3.068 4.607 15.748 1.00 84.38 89 SER A CA 1
ATOM 682 C C . SER A 1 89 ? -2.667 3.274 16.374 1.00 84.38 89 SER A C 1
ATOM 684 O O . SER A 1 89 ? -3.253 2.231 16.081 1.00 84.38 89 SER A O 1
ATOM 686 N N . THR A 1 90 ? -1.688 3.323 17.279 1.00 87.69 90 THR A N 1
ATOM 687 C CA . THR A 1 90 ? -1.404 2.208 18.190 1.00 87.69 90 THR A CA 1
ATOM 688 C C . THR A 1 90 ? -2.190 2.444 19.467 1.00 87.69 90 THR A C 1
ATOM 690 O O . THR A 1 90 ? -1.934 3.407 20.189 1.00 87.69 90 THR A O 1
ATOM 693 N N . VAL A 1 91 ? -3.157 1.579 19.720 1.00 91.62 91 VAL A N 1
ATOM 694 C CA . VAL A 1 91 ? -4.036 1.616 20.882 1.00 91.62 91 VAL A CA 1
ATOM 695 C C . VAL A 1 91 ? -3.513 0.646 21.927 1.00 91.62 91 VAL A C 1
ATOM 697 O O . VAL A 1 91 ? -3.092 -0.453 21.577 1.00 91.62 91 VAL A O 1
ATOM 700 N N . TYR A 1 92 ? -3.568 1.033 23.193 1.00 92.94 92 TYR A N 1
ATOM 701 C CA . TYR A 1 92 ? -3.286 0.152 24.313 1.00 92.94 92 TYR A CA 1
ATOM 702 C C . TYR A 1 92 ? -4.467 0.108 25.275 1.00 92.94 92 TYR A C 1
ATOM 704 O O . TYR A 1 92 ? -5.028 1.158 25.595 1.00 92.94 92 TYR A O 1
ATOM 712 N N . GLY A 1 93 ? -4.783 -1.086 25.765 1.00 92.12 93 GLY A N 1
ATOM 713 C CA . GLY A 1 93 ? -5.882 -1.297 26.700 1.00 92.12 93 GLY A CA 1
ATOM 714 C C . GLY A 1 93 ? -5.701 -2.521 27.594 1.00 92.12 93 GLY A C 1
ATOM 715 O O . GLY A 1 93 ? -4.721 -3.262 27.456 1.00 92.12 93 GLY A O 1
ATOM 716 N N . TYR A 1 94 ? -6.630 -2.706 28.524 1.00 91.00 94 TYR A N 1
ATOM 717 C CA . TYR A 1 94 ? -6.640 -3.732 29.557 1.00 91.00 94 TYR A CA 1
ATOM 718 C C . TYR A 1 94 ? -8.066 -4.224 29.797 1.00 91.00 94 TYR A C 1
ATOM 720 O O . TYR A 1 94 ? -8.935 -3.452 30.168 1.00 91.00 94 TYR A O 1
ATOM 728 N N . LEU A 1 95 ? -8.262 -5.546 29.768 1.00 88.81 95 LEU A N 1
ATOM 729 C CA . LEU A 1 95 ? -9.491 -6.152 30.291 1.00 88.81 95 LEU A CA 1
ATOM 730 C C . LEU A 1 95 ? -9.371 -6.273 31.820 1.00 88.81 95 LEU A C 1
ATOM 732 O O . LEU A 1 95 ? -9.044 -7.334 32.372 1.00 88.81 95 LEU A O 1
ATOM 736 N N . GLY A 1 96 ? -9.555 -5.141 32.501 1.00 80.62 96 GLY A N 1
ATOM 737 C CA . GLY A 1 96 ? -9.212 -4.914 33.905 1.00 80.62 96 GLY A CA 1
ATOM 738 C C . GLY A 1 96 ? -10.167 -5.559 34.909 1.00 80.62 96 GLY A C 1
ATOM 739 O O . GLY A 1 96 ? -9.844 -5.644 36.100 1.00 80.62 96 GLY A O 1
ATOM 740 N N . SER A 1 97 ? -11.325 -6.041 34.456 1.00 82.38 97 SER A N 1
ATOM 741 C CA . SER A 1 97 ? -12.310 -6.720 35.300 1.00 82.38 97 SER A CA 1
ATOM 742 C C . SER A 1 97 ? -12.962 -7.936 34.632 1.00 82.38 97 SER A C 1
ATOM 744 O O . SER A 1 97 ? -12.851 -8.179 33.432 1.00 82.38 97 SER A O 1
ATOM 746 N N . VAL A 1 98 ? -13.641 -8.769 35.424 1.00 82.50 98 VAL A N 1
ATOM 747 C CA . VAL A 1 98 ? -14.384 -9.911 34.872 1.00 82.50 98 VAL A CA 1
ATOM 748 C C . VAL A 1 98 ? -15.571 -9.401 34.061 1.00 82.50 98 VAL A C 1
ATOM 750 O O . VAL A 1 98 ? -16.451 -8.736 34.605 1.00 82.50 98 VAL A O 1
ATOM 753 N N . GLY A 1 99 ? -15.635 -9.799 32.791 1.00 83.56 99 GLY A N 1
ATOM 754 C CA . GLY A 1 99 ? -16.688 -9.358 31.876 1.00 83.56 99 GLY A CA 1
ATOM 755 C C . GLY A 1 99 ? -16.432 -7.982 31.273 1.00 83.56 99 GLY A C 1
ATOM 756 O O . GLY A 1 99 ? -17.355 -7.421 30.689 1.00 83.56 99 GLY A O 1
ATOM 757 N N . ASP A 1 100 ? -15.207 -7.473 31.409 1.00 89.56 100 ASP A N 1
ATOM 758 C CA . ASP A 1 100 ? -14.775 -6.273 30.718 1.00 89.56 100 ASP A CA 1
ATOM 759 C C . ASP A 1 100 ? -14.838 -6.451 29.199 1.00 89.56 100 ASP A C 1
ATOM 761 O O . ASP A 1 100 ? -14.610 -7.544 28.658 1.00 89.56 100 ASP A O 1
ATOM 765 N N . ILE A 1 101 ? -15.214 -5.374 28.530 1.00 91.75 101 ILE A N 1
ATOM 766 C CA . ILE A 1 101 ? -15.400 -5.309 27.088 1.00 91.75 101 ILE A CA 1
ATOM 767 C C . ILE A 1 101 ? -14.946 -3.924 26.690 1.00 91.75 101 ILE A C 1
ATOM 769 O O . ILE A 1 101 ? -15.535 -2.960 27.162 1.00 91.75 101 ILE A O 1
ATOM 773 N N . ASP A 1 102 ? -14.026 -3.852 25.739 1.00 94.62 102 ASP A N 1
ATOM 774 C CA . ASP A 1 102 ? -13.553 -2.576 25.228 1.00 94.62 102 ASP A CA 1
ATOM 775 C C . ASP A 1 102 ? -14.092 -2.390 23.818 1.00 94.62 102 ASP A C 1
ATOM 777 O O . ASP A 1 102 ? -13.856 -3.220 22.925 1.00 94.62 102 ASP A O 1
ATOM 781 N N . TYR A 1 103 ? -14.836 -1.308 23.596 1.00 96.25 103 TYR A N 1
ATOM 782 C CA . TYR A 1 103 ? -15.221 -0.891 22.256 1.00 96.25 103 TYR A CA 1
ATOM 783 C C . TYR A 1 103 ? -14.377 0.282 21.776 1.00 96.25 103 TYR A C 1
ATOM 785 O O . TYR A 1 103 ? -14.260 1.314 22.431 1.00 96.25 103 TYR A O 1
ATOM 793 N N . PHE A 1 104 ? -13.897 0.159 20.543 1.00 96.00 104 PHE A N 1
ATOM 794 C CA . PHE A 1 104 ? -13.284 1.237 19.778 1.00 96.00 104 PHE A CA 1
ATOM 795 C C . PHE A 1 104 ? -14.114 1.529 18.535 1.00 96.00 104 PHE A C 1
ATOM 797 O O . PHE A 1 104 ? -14.748 0.633 17.969 1.00 96.00 104 PHE A O 1
ATOM 804 N N . VAL A 1 105 ? -14.080 2.772 18.068 1.00 95.38 105 VAL A N 1
ATOM 805 C CA . VAL A 1 105 ? -14.739 3.198 16.834 1.00 95.38 105 VAL A CA 1
ATOM 806 C C . VAL A 1 105 ? -13.751 3.901 15.911 1.00 95.38 105 VAL A C 1
ATOM 808 O O . VAL A 1 105 ? -13.051 4.833 16.303 1.00 95.38 105 VAL A O 1
ATOM 811 N N . VAL A 1 106 ? -13.715 3.460 14.655 1.00 93.19 106 VAL A N 1
ATOM 812 C CA . VAL A 1 106 ? -12.909 4.062 13.588 1.00 93.19 106 VAL A CA 1
ATOM 813 C C . VAL A 1 106 ? -13.820 4.497 12.449 1.00 93.19 106 VAL A C 1
ATOM 815 O O . VAL A 1 106 ? -14.769 3.800 12.089 1.00 93.19 106 VAL A O 1
ATOM 818 N N . THR A 1 107 ? -13.547 5.664 11.870 1.00 92.25 107 THR A N 1
ATOM 819 C CA . THR A 1 107 ? -14.268 6.164 10.694 1.00 92.25 107 THR A CA 1
ATOM 820 C C . THR A 1 107 ? -13.290 6.433 9.564 1.00 92.25 107 THR A C 1
ATOM 822 O O . THR A 1 107 ? -12.242 7.041 9.770 1.00 92.25 107 THR A O 1
ATOM 825 N N . THR A 1 108 ? -13.652 5.997 8.361 1.00 87.50 108 THR A N 1
ATOM 826 C CA . THR A 1 108 ? -12.927 6.289 7.124 1.00 87.50 108 THR A CA 1
ATOM 827 C C . THR A 1 108 ? -13.865 6.916 6.101 1.00 87.50 108 THR A C 1
ATOM 829 O O . THR A 1 108 ? -15.020 6.519 5.974 1.00 87.50 108 THR A O 1
ATOM 832 N N . THR A 1 109 ? -13.368 7.889 5.343 1.00 89.06 109 THR A N 1
ATOM 833 C CA . THR A 1 109 ? -14.053 8.449 4.166 1.00 89.06 109 THR A CA 1
ATOM 834 C C . THR A 1 109 ? -13.622 7.782 2.862 1.00 89.06 109 THR A C 1
ATOM 836 O O . THR A 1 109 ? -14.008 8.242 1.791 1.00 89.06 109 THR A O 1
ATOM 839 N N . TYR A 1 110 ? -12.795 6.742 2.947 1.00 86.12 110 TYR A N 1
ATOM 840 C CA . TYR A 1 110 ? -12.249 6.023 1.808 1.00 86.12 110 TYR A CA 1
ATOM 841 C C . TYR A 1 110 ? -12.608 4.544 1.881 1.00 86.12 110 TYR A C 1
ATOM 843 O O . TYR A 1 110 ? -12.585 3.950 2.963 1.00 86.12 110 TYR A O 1
ATOM 851 N N . ASP A 1 111 ? -12.885 3.975 0.713 1.00 87.12 111 ASP A N 1
ATOM 852 C CA . ASP A 1 111 ? -12.987 2.536 0.513 1.00 87.12 111 ASP A CA 1
ATOM 853 C C . ASP A 1 111 ? -11.574 1.926 0.508 1.00 87.12 111 ASP A C 1
ATOM 855 O O . ASP A 1 111 ? -10.606 2.596 0.131 1.00 87.12 111 ASP A O 1
ATOM 859 N N . GLY A 1 112 ? -11.442 0.671 0.932 1.00 87.81 112 GLY A N 1
ATOM 860 C CA . GLY A 1 112 ? -10.171 -0.042 0.850 1.00 87.81 112 GLY A CA 1
ATOM 861 C C . GLY A 1 112 ? -10.082 -1.293 1.715 1.00 87.81 112 GLY A C 1
ATOM 862 O O . GLY A 1 112 ? -10.994 -1.647 2.465 1.00 87.81 112 GLY A O 1
ATOM 863 N N . GLN A 1 113 ? -8.939 -1.965 1.631 1.00 88.56 113 GLN A N 1
ATOM 864 C CA . GLN A 1 113 ? -8.589 -3.085 2.492 1.00 88.56 113 GLN A CA 1
ATOM 865 C C . GLN A 1 113 ? -8.222 -2.583 3.893 1.00 88.56 113 GLN A C 1
ATOM 867 O O . GLN A 1 113 ? -7.177 -1.963 4.098 1.00 88.56 113 GLN A O 1
ATOM 872 N N . MET A 1 114 ? -9.062 -2.883 4.879 1.00 91.00 114 MET A N 1
ATOM 873 C CA . MET A 1 114 ? -8.799 -2.569 6.277 1.00 91.00 114 MET A CA 1
ATOM 874 C C . MET A 1 114 ? -8.208 -3.784 6.986 1.00 91.00 114 MET A C 1
ATOM 876 O O . MET A 1 114 ? -8.789 -4.874 7.001 1.00 91.00 114 MET A O 1
ATOM 880 N N . ASN A 1 115 ? -7.053 -3.565 7.601 1.00 92.19 115 ASN A N 1
ATOM 881 C CA . ASN A 1 115 ? -6.351 -4.546 8.405 1.00 92.19 115 ASN A CA 1
ATOM 882 C C . ASN A 1 115 ? -6.455 -4.170 9.875 1.00 92.19 115 ASN A C 1
ATOM 884 O O . ASN A 1 115 ? -6.171 -3.035 10.246 1.00 92.19 115 ASN A O 1
ATOM 888 N N . PHE A 1 116 ? -6.817 -5.138 10.701 1.00 93.12 116 PHE A N 1
ATOM 889 C CA . PHE A 1 116 ? -6.913 -5.024 12.146 1.00 93.12 116 PHE A CA 1
ATOM 890 C C . PHE A 1 116 ? -6.004 -6.063 12.781 1.00 93.12 116 PHE A C 1
ATOM 892 O O . PHE A 1 116 ? -5.923 -7.204 12.320 1.00 93.12 116 PHE A O 1
ATOM 899 N N . TRP A 1 117 ? -5.325 -5.669 13.845 1.00 92.50 117 TRP A N 1
ATOM 900 C CA . TRP A 1 117 ? -4.417 -6.532 14.573 1.00 92.50 117 TRP A CA 1
ATOM 901 C C . TRP A 1 117 ? -4.530 -6.251 16.057 1.00 92.50 117 TRP A C 1
ATOM 903 O O . TRP A 1 117 ? -4.527 -5.092 16.470 1.00 92.50 117 TRP A O 1
ATOM 913 N N . ILE A 1 118 ? -4.585 -7.321 16.842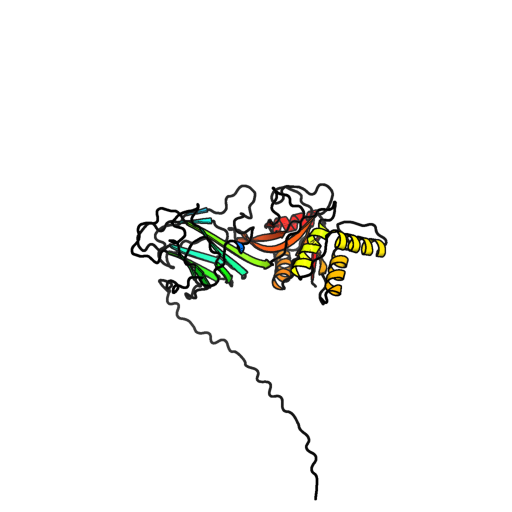 1.00 89.75 118 ILE A N 1
ATOM 914 C CA . ILE A 1 118 ? -4.384 -7.258 18.282 1.00 89.75 118 ILE A CA 1
ATOM 915 C C . ILE A 1 118 ? -3.225 -8.177 18.654 1.00 89.75 118 ILE A C 1
ATOM 917 O O . ILE A 1 118 ? -3.153 -9.325 18.199 1.00 89.75 118 ILE A O 1
ATOM 921 N N . GLU A 1 119 ? -2.337 -7.693 19.506 1.00 88.62 119 GLU A N 1
ATOM 922 C CA . GLU A 1 119 ? -1.293 -8.492 20.132 1.00 88.62 119 GLU A CA 1
ATOM 923 C C . GLU A 1 119 ? -1.255 -8.262 21.632 1.00 88.62 119 GLU A C 1
ATOM 925 O O . GLU A 1 119 ? -1.594 -7.196 22.135 1.00 88.62 119 GLU A O 1
ATOM 930 N N . CYS A 1 120 ? -0.813 -9.287 22.346 1.00 82.44 120 CYS A N 1
ATOM 931 C CA . CYS A 1 120 ? -0.362 -9.147 23.715 1.00 82.44 120 CYS A CA 1
ATOM 932 C C . CYS A 1 120 ? 1.169 -9.057 23.637 1.00 82.44 120 CYS A C 1
ATOM 934 O O . CYS A 1 120 ? 1.785 -10.019 23.164 1.00 82.44 120 CYS A O 1
ATOM 936 N N . PRO A 1 121 ? 1.799 -7.936 24.024 1.00 69.38 121 PRO A N 1
ATOM 937 C CA . PRO A 1 121 ? 3.246 -7.799 23.957 1.00 69.38 121 PRO A CA 1
ATOM 938 C C . PRO A 1 121 ? 3.955 -8.904 24.754 1.00 69.38 121 PRO A C 1
ATOM 940 O O . PRO A 1 121 ? 3.586 -9.232 25.879 1.00 69.38 121 PRO A O 1
ATOM 943 N N . GLY A 1 122 ? 5.003 -9.483 24.164 1.00 59.34 122 GLY A N 1
ATOM 944 C CA . GLY A 1 122 ? 5.768 -10.574 24.771 1.00 59.34 122 GLY A CA 1
ATOM 945 C C . GLY A 1 122 ? 5.124 -11.953 24.586 1.00 59.34 122 GLY A C 1
ATOM 946 O O . GLY A 1 122 ? 3.949 -12.094 24.270 1.00 59.34 122 GLY A O 1
ATOM 947 N N . ASN A 1 123 ? 5.914 -13.016 24.750 1.00 58.22 123 ASN A N 1
ATOM 948 C CA . ASN A 1 123 ? 5.453 -14.409 24.666 1.00 58.22 123 ASN A CA 1
ATOM 949 C C . ASN A 1 123 ? 4.601 -14.776 25.899 1.00 58.22 123 ASN A C 1
ATOM 951 O O . ASN A 1 123 ? 4.989 -15.599 26.728 1.00 58.22 123 ASN A O 1
ATOM 955 N N . SER A 1 124 ? 3.489 -14.064 26.056 1.00 67.38 124 SER A N 1
ATOM 956 C CA . SER A 1 124 ? 2.613 -14.078 27.211 1.00 67.38 124 SER A CA 1
ATOM 957 C C . SER A 1 124 ? 1.709 -15.305 27.184 1.00 67.38 124 SER A C 1
ATOM 959 O O . SER A 1 124 ? 1.219 -15.727 26.130 1.00 67.38 124 SER A O 1
ATOM 961 N N . THR A 1 125 ? 1.444 -15.867 28.360 1.00 73.00 125 THR A N 1
ATOM 962 C CA . THR A 1 125 ? 0.419 -16.902 28.528 1.00 73.00 125 THR A CA 1
ATOM 963 C C . THR A 1 125 ? -0.990 -16.370 28.250 1.00 73.00 125 THR A C 1
ATOM 965 O O . THR A 1 125 ? -1.880 -17.181 28.025 1.00 73.00 125 THR A O 1
ATOM 968 N N . TYR A 1 126 ? -1.175 -15.042 28.198 1.00 75.12 126 TYR A N 1
ATOM 969 C CA . TYR A 1 126 ? -2.458 -14.371 27.957 1.00 75.12 126 TYR A CA 1
ATOM 970 C C . TYR A 1 126 ? -2.828 -14.217 26.472 1.00 75.12 126 TYR A C 1
ATOM 972 O O . TYR A 1 126 ? -3.883 -13.684 26.140 1.00 75.12 126 TYR A O 1
ATOM 980 N N . ASN A 1 127 ? -2.006 -14.713 25.538 1.00 73.62 127 ASN A N 1
ATOM 981 C CA . ASN A 1 127 ? -2.307 -14.630 24.101 1.00 73.62 127 ASN A CA 1
ATOM 982 C C . ASN A 1 127 ? -3.646 -15.298 23.714 1.00 73.62 127 ASN A C 1
ATOM 984 O O . ASN A 1 127 ? -4.280 -14.912 22.734 1.00 73.62 127 ASN A O 1
ATOM 988 N N . SER A 1 128 ? -4.094 -16.300 24.476 1.00 78.50 128 SER A N 1
ATOM 989 C CA . SER A 1 128 ? -5.388 -16.964 24.276 1.00 78.50 128 SER A CA 1
ATOM 990 C C . SER A 1 128 ? -6.572 -16.268 24.949 1.00 78.50 128 SER A C 1
ATOM 992 O O . SER A 1 128 ? -7.693 -16.752 24.808 1.00 78.50 128 SER A O 1
ATOM 994 N N . ASP A 1 129 ? -6.339 -15.177 25.681 1.00 81.88 129 ASP A N 1
ATOM 995 C CA . ASP A 1 129 ? -7.341 -14.559 26.553 1.00 81.88 129 ASP A CA 1
ATOM 996 C C . ASP A 1 129 ? -7.975 -13.294 25.960 1.00 81.88 129 ASP A C 1
ATOM 998 O O . ASP A 1 129 ? -9.018 -12.858 26.441 1.00 81.88 129 ASP A O 1
ATOM 1002 N N . PHE A 1 130 ? -7.422 -12.751 24.871 1.00 87.44 130 PHE A N 1
ATOM 1003 C CA . PHE A 1 130 ? -8.032 -11.639 24.139 1.00 87.44 130 PHE A CA 1
ATOM 1004 C C . PHE A 1 130 ? -8.660 -12.111 22.835 1.00 87.44 130 PHE A C 1
ATOM 1006 O O . PHE A 1 130 ? -7.999 -12.668 21.955 1.00 87.44 130 PHE A O 1
ATOM 1013 N N . TYR A 1 131 ? -9.951 -11.846 22.706 1.00 89.56 131 TYR A N 1
ATOM 1014 C CA . TYR A 1 131 ? -10.727 -12.035 21.494 1.00 89.56 131 TYR A CA 1
ATOM 1015 C C . TYR A 1 131 ? -11.024 -10.652 20.941 1.00 89.56 131 TYR A C 1
ATOM 1017 O O . TYR A 1 131 ? -11.238 -9.711 21.706 1.00 89.56 131 TYR A O 1
ATOM 1025 N N . TYR A 1 132 ? -11.101 -10.526 19.619 1.00 91.38 132 TYR A N 1
ATOM 1026 C CA . TYR A 1 132 ? -11.652 -9.311 19.038 1.00 91.38 132 TYR A CA 1
ATOM 1027 C C . TYR A 1 132 ? -12.553 -9.581 17.846 1.00 91.38 132 TYR A C 1
ATOM 1029 O O . TYR A 1 132 ? -12.484 -10.628 17.198 1.00 91.38 132 TYR A O 1
ATOM 1037 N N . ALA A 1 133 ? -13.439 -8.630 17.581 1.00 93.81 133 ALA A N 1
ATOM 1038 C CA . ALA A 1 133 ? -14.385 -8.672 16.482 1.00 93.81 133 ALA A CA 1
ATOM 1039 C C . ALA A 1 133 ? -14.577 -7.281 15.875 1.00 93.81 133 ALA A C 1
ATOM 1041 O O . ALA A 1 133 ? -14.550 -6.279 16.585 1.00 93.81 133 ALA A O 1
ATOM 1042 N N . VAL A 1 134 ? -14.785 -7.241 14.562 1.00 94.75 134 VAL A N 1
ATOM 1043 C CA . VAL A 1 134 ? -14.980 -6.029 13.765 1.00 94.75 134 VAL A CA 1
ATOM 1044 C C . VAL A 1 134 ? -16.404 -6.020 13.227 1.00 94.75 134 VAL A C 1
ATOM 1046 O O . VAL A 1 134 ? -16.807 -6.936 12.504 1.00 94.75 134 VAL A O 1
ATOM 1049 N N . TYR A 1 135 ? -17.148 -4.966 13.540 1.00 94.75 135 TYR A N 1
ATOM 1050 C CA . TYR A 1 135 ? -18.540 -4.784 13.147 1.00 94.75 135 TYR A CA 1
ATOM 1051 C C . TYR A 1 135 ? -18.735 -3.532 12.300 1.00 94.75 135 TYR A C 1
ATOM 1053 O O . TYR A 1 135 ? -18.089 -2.504 12.503 1.00 94.75 135 TYR A O 1
ATOM 1061 N N . GLY A 1 136 ? -19.682 -3.608 11.369 1.00 91.62 136 GLY A N 1
ATOM 1062 C CA . GLY A 1 136 ? -20.262 -2.430 10.735 1.00 91.62 136 GLY A CA 1
ATOM 1063 C C . GLY A 1 136 ? -21.296 -1.740 11.624 1.00 91.62 136 GLY A C 1
ATOM 1064 O O . GLY A 1 136 ? -21.704 -2.286 12.649 1.00 91.62 136 GLY A O 1
ATOM 1065 N N . PRO A 1 137 ? -21.823 -0.590 11.183 1.00 84.00 137 PRO A N 1
ATOM 1066 C CA . PRO A 1 137 ? -22.753 0.216 11.973 1.00 84.00 137 PRO A CA 1
ATOM 1067 C C . PRO A 1 137 ? -24.115 -0.466 12.192 1.00 84.00 137 PRO A C 1
ATOM 1069 O O . PRO A 1 137 ? -24.844 -0.112 13.109 1.00 84.00 137 PRO A O 1
ATOM 1072 N N . SER A 1 138 ? -24.463 -1.468 11.376 1.00 86.12 138 SER A N 1
ATOM 1073 C CA . SER A 1 138 ? -25.668 -2.295 11.534 1.00 86.12 138 SER A CA 1
ATOM 1074 C C . SER A 1 138 ? -25.460 -3.551 12.392 1.00 86.12 138 SER A C 1
ATOM 1076 O O . SER A 1 138 ? -26.375 -4.365 12.504 1.00 86.12 138 SER A O 1
ATOM 1078 N N . GLY A 1 139 ? -24.257 -3.761 12.935 1.00 87.12 139 GLY A N 1
ATOM 1079 C CA . GLY A 1 139 ? -23.879 -4.986 13.648 1.00 87.12 139 GLY A CA 1
ATOM 1080 C C . GLY A 1 139 ? -23.526 -6.167 12.765 1.00 87.12 139 GLY A C 1
ATOM 1081 O O . GLY A 1 139 ? -23.380 -7.286 13.252 1.00 87.12 139 GLY A O 1
ATOM 1082 N N . TYR A 1 140 ? -23.357 -5.932 11.465 1.00 89.38 140 TYR A N 1
ATOM 1083 C CA . TYR A 1 140 ? -22.793 -6.932 10.572 1.00 89.38 140 TYR A CA 1
ATOM 1084 C C . TYR A 1 140 ? -21.343 -7.238 10.971 1.00 89.38 140 TYR A C 1
ATOM 1086 O O . TYR A 1 140 ? -20.512 -6.331 11.004 1.00 89.38 140 TYR A O 1
ATOM 1094 N N . LEU A 1 141 ? -21.046 -8.507 11.260 1.00 92.50 141 LEU A N 1
ATOM 1095 C CA . LEU A 1 141 ? -19.706 -8.979 11.600 1.00 92.50 141 LEU A CA 1
ATOM 1096 C C . LEU A 1 141 ? -18.854 -9.094 10.329 1.00 92.50 141 LEU A C 1
ATOM 1098 O O . LEU A 1 141 ? -19.128 -9.930 9.470 1.00 92.50 141 LEU A O 1
ATOM 1102 N N . TYR A 1 142 ? -17.807 -8.278 10.229 1.00 92.19 142 TYR A N 1
ATOM 1103 C CA . TYR A 1 142 ? -16.847 -8.311 9.123 1.00 92.19 142 TYR A CA 1
ATOM 1104 C C . TYR A 1 142 ? -15.651 -9.211 9.399 1.00 92.19 142 TYR A C 1
ATOM 1106 O O . TYR A 1 142 ? -15.041 -9.717 8.464 1.00 92.19 142 TYR A O 1
ATOM 1114 N N . GLY A 1 143 ? -15.303 -9.428 10.661 1.00 92.38 143 GLY A N 1
ATOM 1115 C CA . GLY A 1 143 ? -14.218 -10.329 11.003 1.00 92.38 143 GLY A CA 1
ATOM 1116 C C . GLY A 1 143 ? -14.053 -10.497 12.497 1.00 92.38 143 GLY A C 1
ATOM 1117 O O . GLY A 1 143 ? -14.574 -9.705 13.278 1.00 92.38 143 GLY A O 1
ATOM 1118 N N . SER A 1 144 ? -13.364 -11.551 12.906 1.00 92.69 144 SER A N 1
ATOM 1119 C CA . SER A 1 144 ? -13.132 -11.838 14.318 1.00 92.69 144 SER A CA 1
ATOM 1120 C C . SER A 1 144 ? -11.978 -12.794 14.517 1.00 92.69 144 SER A C 1
ATOM 1122 O O . SER A 1 144 ? -11.658 -13.560 13.616 1.00 92.69 144 SER A O 1
ATOM 1124 N N . THR A 1 145 ? -11.438 -12.849 15.726 1.00 88.69 145 THR A N 1
ATOM 1125 C CA . THR A 1 145 ? -10.455 -13.856 16.137 1.00 88.69 145 THR A CA 1
ATOM 1126 C C . THR A 1 145 ? -10.794 -14.390 17.522 1.00 88.69 145 THR A C 1
ATOM 1128 O O . THR A 1 145 ? -11.542 -13.772 18.284 1.00 88.69 145 THR A O 1
ATOM 1131 N N . SER A 1 146 ? -10.245 -15.562 17.838 1.00 83.69 146 SER A N 1
ATOM 1132 C CA . SER A 1 146 ? -10.376 -16.201 19.148 1.00 83.69 146 SER A CA 1
ATOM 1133 C C . SER A 1 146 ? -9.111 -16.114 20.006 1.00 83.69 146 SER A C 1
ATOM 1135 O O . SER A 1 146 ? -8.969 -16.856 20.973 1.00 83.69 146 SER A O 1
ATOM 1137 N N . ASN A 1 147 ? -8.142 -15.306 19.581 1.00 81.81 147 ASN A N 1
ATOM 1138 C CA . ASN A 1 147 ? -6.863 -15.072 20.239 1.00 81.81 147 ASN A CA 1
ATOM 1139 C C . ASN A 1 147 ? -6.141 -13.870 19.606 1.00 81.81 147 ASN A C 1
ATOM 1141 O O . ASN A 1 147 ? -6.528 -13.376 18.537 1.00 81.81 147 ASN A O 1
ATOM 1145 N N . THR A 1 148 ? -5.060 -13.442 20.251 1.00 83.12 148 THR A N 1
ATOM 1146 C CA . THR A 1 148 ? -4.132 -12.431 19.738 1.00 83.12 148 THR A CA 1
ATOM 1147 C C . THR A 1 148 ? -3.246 -12.966 18.612 1.00 83.12 148 THR A C 1
ATOM 1149 O O . THR A 1 148 ? -3.233 -14.159 18.294 1.00 83.12 148 THR A O 1
ATOM 1152 N N . ASN A 1 149 ? -2.457 -12.070 18.019 1.00 86.25 149 ASN A N 1
ATO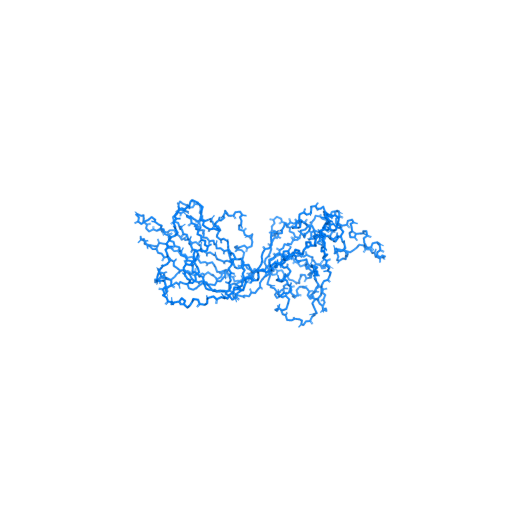M 1153 C CA . ASN A 1 149 ? -1.495 -12.359 16.957 1.00 86.25 149 ASN A CA 1
ATOM 1154 C C . ASN A 1 149 ? -2.151 -12.912 15.683 1.00 86.25 149 ASN A C 1
ATOM 1156 O O . ASN A 1 149 ? -1.614 -13.787 14.990 1.00 86.25 149 ASN A O 1
ATOM 1160 N N . LYS A 1 150 ? -3.348 -12.401 15.394 1.00 87.31 150 LYS A N 1
ATOM 1161 C CA . LYS A 1 150 ? -4.150 -12.733 14.221 1.00 87.31 150 LYS A CA 1
ATOM 1162 C C . LYS A 1 150 ? -4.596 -11.456 13.527 1.00 87.31 150 LYS A C 1
ATOM 1164 O O . LYS A 1 150 ? -5.141 -10.546 14.155 1.00 87.31 150 LYS A O 1
ATOM 1169 N N . LEU A 1 151 ? -4.391 -11.431 12.216 1.00 90.94 151 LEU A N 1
ATOM 1170 C CA . LEU A 1 151 ? -4.791 -10.340 11.343 1.00 90.94 151 LEU A CA 1
ATOM 1171 C C . LEU A 1 151 ? -6.231 -10.561 10.908 1.00 90.94 151 LEU A C 1
ATOM 1173 O O . LEU A 1 151 ? -6.511 -11.562 10.260 1.00 90.94 151 LEU A O 1
ATOM 1177 N N . VAL A 1 152 ? -7.124 -9.621 11.187 1.00 92.81 152 VAL A N 1
ATOM 1178 C CA . VAL A 1 152 ? -8.418 -9.551 10.504 1.00 92.81 152 VAL A CA 1
ATOM 1179 C C . VAL A 1 152 ? -8.262 -8.606 9.326 1.00 92.81 152 VAL A C 1
ATOM 1181 O O . VAL A 1 152 ? -7.930 -7.437 9.506 1.00 92.81 152 VAL A O 1
ATOM 1184 N N . SER A 1 153 ? -8.476 -9.117 8.117 1.00 90.75 153 SER A N 1
ATOM 1185 C CA . SER A 1 153 ? -8.283 -8.364 6.876 1.00 90.75 153 SER A CA 1
ATOM 1186 C C . SER A 1 153 ? -9.534 -8.450 6.011 1.00 90.75 153 SER A C 1
ATOM 1188 O O . SER A 1 153 ? -9.946 -9.538 5.607 1.00 90.75 153 SER A O 1
ATOM 1190 N N . THR A 1 154 ? -10.157 -7.307 5.733 1.00 90.06 154 THR A N 1
ATOM 1191 C CA . THR A 1 154 ? -11.408 -7.232 4.965 1.00 90.06 154 THR A CA 1
ATOM 1192 C C . THR A 1 154 ? -11.487 -5.941 4.154 1.00 90.06 154 THR A C 1
ATOM 1194 O O . THR A 1 154 ? -11.039 -4.890 4.606 1.00 90.06 154 THR A O 1
ATOM 1197 N N . TYR A 1 155 ? -12.107 -6.000 2.975 1.00 88.12 155 TYR A N 1
ATOM 1198 C CA . TYR A 1 155 ? -12.425 -4.799 2.204 1.00 88.12 155 TYR A CA 1
ATOM 1199 C C . TYR A 1 155 ? -13.631 -4.095 2.829 1.00 88.12 155 TYR A C 1
ATOM 1201 O O . TYR A 1 155 ? -14.670 -4.725 3.044 1.00 88.12 155 TYR A O 1
ATOM 1209 N N . LEU A 1 156 ? -13.489 -2.809 3.135 1.00 90.06 156 LEU A N 1
ATOM 1210 C CA . LEU A 1 156 ? -14.500 -1.971 3.767 1.00 90.06 156 LEU A CA 1
ATOM 1211 C C . LEU A 1 156 ? -14.779 -0.750 2.893 1.00 90.06 156 LEU A C 1
ATOM 1213 O O . LEU A 1 156 ? -13.872 -0.173 2.300 1.00 90.06 156 LEU A O 1
ATOM 1217 N N . LEU A 1 157 ? -16.045 -0.344 2.843 1.00 90.62 157 LEU A N 1
ATOM 1218 C CA . LEU A 1 157 ? -16.433 0.927 2.236 1.00 90.62 157 LEU A CA 1
ATOM 1219 C C . LEU A 1 157 ? -16.204 2.079 3.220 1.00 90.62 157 LEU A C 1
ATOM 1221 O O . LEU A 1 157 ? -16.122 1.863 4.433 1.00 90.62 157 LEU A O 1
ATOM 1225 N N . ALA A 1 158 ? -16.189 3.306 2.714 1.00 90.38 158 ALA A N 1
ATOM 1226 C CA . ALA A 1 158 ? -16.262 4.518 3.508 1.00 90.38 158 ALA A CA 1
ATOM 1227 C C . ALA A 1 158 ? -17.422 4.421 4.513 1.00 90.38 158 ALA A C 1
ATOM 1229 O O . ALA A 1 158 ? -18.568 4.131 4.156 1.00 90.38 158 ALA A O 1
ATOM 1230 N N . GLY A 1 159 ? -17.122 4.638 5.789 1.00 93.50 159 GLY A N 1
ATOM 1231 C CA . GLY A 1 159 ? -18.071 4.435 6.871 1.00 93.50 159 GLY A CA 1
ATOM 1232 C C . GLY A 1 159 ? -17.418 4.336 8.243 1.00 93.50 159 GLY A C 1
ATOM 1233 O O . GLY A 1 159 ? -16.216 4.556 8.411 1.00 93.50 159 GLY A O 1
ATOM 1234 N N . THR A 1 160 ? -18.252 4.005 9.224 1.00 94.81 160 THR A N 1
ATOM 1235 C CA . THR A 1 160 ? -17.886 3.864 10.636 1.00 94.81 160 THR A CA 1
ATOM 1236 C C . THR A 1 160 ? -17.943 2.398 11.039 1.00 94.81 160 THR A C 1
ATOM 1238 O O . THR A 1 160 ? -18.929 1.717 10.757 1.00 94.81 160 THR A O 1
ATOM 1241 N N . TYR A 1 161 ? -16.899 1.926 11.713 1.00 95.31 161 TYR A N 1
ATOM 1242 C CA . TYR A 1 161 ? -16.731 0.536 12.122 1.00 95.31 161 TYR A CA 1
ATOM 1243 C C . TYR A 1 161 ? -16.355 0.458 13.595 1.00 95.31 161 TYR A C 1
ATOM 1245 O O . TYR A 1 161 ? -15.654 1.329 14.112 1.00 95.31 161 TYR A O 1
ATOM 1253 N N . TYR A 1 162 ? -16.809 -0.606 14.247 1.00 95.88 162 TYR A N 1
ATOM 1254 C CA . TYR A 1 162 ? -16.603 -0.845 15.667 1.00 95.88 162 TYR A CA 1
ATOM 1255 C C . TYR A 1 162 ? -15.722 -2.063 15.871 1.00 95.88 162 TYR A C 1
ATOM 1257 O O . TYR A 1 162 ? -15.910 -3.094 15.222 1.00 95.88 162 TYR A O 1
ATOM 1265 N N . ILE A 1 163 ? -14.784 -1.949 16.795 1.00 95.06 163 ILE A N 1
ATOM 1266 C CA . ILE A 1 163 ? -13.912 -3.032 17.215 1.00 95.06 163 ILE A CA 1
ATOM 1267 C C . ILE A 1 163 ? -14.278 -3.350 18.651 1.00 95.06 163 ILE A C 1
ATOM 1269 O O . ILE A 1 163 ? -14.306 -2.454 19.483 1.00 95.06 163 ILE A O 1
ATOM 1273 N N . LYS A 1 164 ? -14.575 -4.615 18.920 1.00 94.44 164 LYS A N 1
ATOM 1274 C CA . LYS A 1 164 ? -14.877 -5.126 20.254 1.00 94.44 164 LYS A CA 1
ATOM 1275 C C . LYS A 1 164 ? -13.731 -6.016 20.697 1.00 94.44 164 LYS A C 1
ATOM 1277 O O . LYS A 1 164 ? -13.513 -7.031 20.035 1.00 94.44 164 LYS A O 1
ATOM 1282 N N . VAL A 1 165 ? -13.054 -5.682 21.787 1.00 93.31 165 VAL A N 1
ATOM 1283 C CA . VAL A 1 165 ? -12.068 -6.535 22.466 1.00 93.31 165 VAL A CA 1
ATOM 1284 C C . VAL A 1 165 ? -12.715 -7.090 23.730 1.00 93.31 165 VAL A C 1
ATOM 1286 O O . VAL A 1 165 ? -13.409 -6.374 24.440 1.00 93.31 165 VAL A O 1
ATOM 1289 N N . TYR A 1 166 ? -12.596 -8.394 23.966 1.00 91.00 166 TYR A N 1
ATOM 1290 C CA . TYR A 1 166 ? -13.264 -9.046 25.095 1.00 91.00 166 TYR A CA 1
ATOM 1291 C C . TYR A 1 166 ? -12.630 -10.402 25.418 1.00 91.00 166 TYR A C 1
ATOM 1293 O O . TYR A 1 166 ? -11.889 -10.966 24.611 1.00 91.00 166 TYR A O 1
ATOM 1301 N N . ASN A 1 167 ? -12.988 -10.968 26.570 1.00 87.56 167 ASN A N 1
ATOM 1302 C CA . ASN A 1 167 ? -12.702 -12.361 26.908 1.00 87.56 167 ASN A CA 1
ATOM 1303 C C . ASN A 1 167 ? -14.026 -13.134 27.088 1.00 87.56 167 ASN A C 1
ATOM 1305 O O . ASN A 1 167 ? -14.829 -12.776 27.951 1.00 87.56 167 ASN A O 1
ATOM 1309 N N . PRO A 1 168 ? -14.301 -14.196 26.303 1.00 80.81 168 PRO A N 1
ATOM 1310 C CA . PRO A 1 168 ? -15.522 -14.988 26.464 1.00 80.81 168 PRO A CA 1
ATOM 1311 C C . PRO A 1 168 ? -15.537 -15.824 27.752 1.00 80.81 168 PRO A C 1
ATOM 1313 O O . PRO A 1 168 ? -16.599 -16.295 28.166 1.00 80.81 168 PRO A O 1
ATOM 1316 N N . ASN A 1 169 ? -14.383 -16.053 28.383 1.00 79.62 169 ASN A N 1
ATOM 1317 C CA . ASN A 1 169 ? -14.284 -16.786 29.634 1.00 79.62 169 ASN A CA 1
ATOM 1318 C C . ASN A 1 169 ? -14.625 -15.882 30.825 1.00 79.62 169 ASN A C 1
ATOM 1320 O O . ASN A 1 169 ? -13.761 -15.303 31.476 1.00 79.62 169 ASN A O 1
ATOM 1324 N N . THR A 1 170 ? -15.906 -15.856 31.179 1.00 69.94 170 THR A N 1
ATOM 1325 C CA . THR A 1 170 ? -16.433 -15.094 32.323 1.00 69.94 170 THR A CA 1
ATOM 1326 C C . THR A 1 170 ? -16.068 -15.686 33.692 1.00 69.94 170 THR A C 1
ATOM 1328 O O . THR A 1 170 ? -16.578 -15.230 34.712 1.00 69.94 170 THR A O 1
ATOM 1331 N N . SER A 1 171 ? -15.264 -16.754 33.731 1.00 68.75 171 SER A N 1
ATOM 1332 C CA . SER A 1 171 ? -14.862 -17.441 34.968 1.00 68.75 171 SER A CA 1
ATOM 1333 C C . SER A 1 171 ? -13.447 -17.067 35.421 1.00 68.75 171 SER A C 1
ATOM 1335 O O . SER A 1 171 ? -13.017 -17.535 36.476 1.00 68.75 171 SER A O 1
ATOM 1337 N N . TYR A 1 172 ? -12.713 -16.279 34.625 1.00 59.19 172 TYR A N 1
ATOM 1338 C CA . TYR A 1 172 ? -11.295 -15.977 34.828 1.00 59.19 172 TYR A CA 1
ATOM 1339 C C . TYR A 1 172 ? -11.040 -14.505 35.185 1.00 59.19 172 TYR A C 1
ATOM 1341 O O . TYR A 1 172 ? -11.842 -13.629 34.884 1.00 59.19 172 TYR A O 1
ATOM 1349 N N . VAL A 1 173 ? -9.931 -14.303 35.898 1.00 58.47 173 VAL A N 1
ATOM 1350 C CA . VAL A 1 173 ? -9.472 -13.107 36.627 1.00 58.47 173 VAL A CA 1
ATOM 1351 C C . VAL A 1 173 ? -9.035 -11.973 35.699 1.00 58.47 173 VAL A C 1
ATOM 1353 O O . VAL A 1 173 ? -8.588 -12.250 34.590 1.00 58.47 173 VAL A O 1
ATOM 1356 N N . ASN A 1 174 ? -9.118 -10.735 36.208 1.00 64.75 174 ASN A N 1
ATOM 1357 C CA . ASN A 1 174 ? -8.530 -9.511 35.651 1.00 64.75 174 ASN A CA 1
ATOM 1358 C C . ASN A 1 174 ? -7.288 -9.812 34.809 1.00 64.75 174 ASN A C 1
ATOM 1360 O O . ASN A 1 174 ? -6.318 -10.385 35.321 1.00 64.75 174 ASN A O 1
ATOM 1364 N N . ILE A 1 175 ? -7.313 -9.426 33.536 1.00 74.56 175 ILE A N 1
ATOM 1365 C CA . ILE A 1 175 ? -6.139 -9.566 32.691 1.00 74.56 175 ILE A CA 1
ATOM 1366 C C . ILE A 1 175 ? -5.243 -8.372 33.003 1.00 74.56 175 ILE A C 1
ATOM 1368 O O . ILE A 1 175 ? -5.477 -7.256 32.556 1.00 74.56 175 ILE A O 1
ATOM 1372 N N . GLU A 1 176 ? -4.231 -8.607 33.835 1.00 75.50 176 GLU A N 1
ATOM 1373 C CA . GLU A 1 176 ? -3.263 -7.574 34.235 1.00 75.50 176 GLU A CA 1
ATOM 1374 C C . GLU A 1 176 ? -2.316 -7.177 33.088 1.00 75.50 176 GLU A C 1
ATOM 1376 O O . GLU A 1 176 ? -1.549 -6.223 33.211 1.00 75.50 176 GLU A O 1
ATOM 1381 N N . GLU A 1 177 ? -2.359 -7.919 31.980 1.00 84.56 177 GLU A N 1
ATOM 1382 C CA . GLU A 1 177 ? -1.530 -7.692 30.807 1.00 84.56 177 GLU A CA 1
ATOM 1383 C C . GLU A 1 177 ? -2.202 -6.715 29.842 1.00 84.56 177 GLU A C 1
ATOM 1385 O O . GLU A 1 177 ? -3.397 -6.811 29.562 1.00 84.56 177 GLU A O 1
ATOM 1390 N N . GLN A 1 178 ? -1.408 -5.787 29.316 1.00 88.69 178 GLN A N 1
ATOM 1391 C CA . GLN A 1 178 ? -1.873 -4.822 28.331 1.00 88.69 178 GLN A CA 1
ATOM 1392 C C . GLN A 1 178 ? -1.978 -5.504 26.971 1.00 88.69 178 GLN A C 1
ATOM 1394 O O . GLN A 1 178 ? -1.041 -6.188 26.557 1.00 88.69 178 GLN A O 1
ATOM 1399 N N . TYR A 1 179 ? -3.055 -5.275 26.232 1.00 91.12 179 TYR A N 1
ATOM 1400 C CA . TYR A 1 179 ? -3.059 -5.569 24.804 1.00 91.12 179 TYR A CA 1
ATOM 1401 C C . TYR A 1 179 ? -2.686 -4.321 24.004 1.00 91.12 179 TYR A C 1
ATOM 1403 O O . TYR A 1 179 ? -2.889 -3.184 24.434 1.00 91.12 179 TYR A O 1
ATOM 1411 N N . MET A 1 180 ? -2.152 -4.544 22.808 1.00 91.25 180 MET A N 1
ATOM 1412 C CA . MET A 1 180 ? -1.991 -3.532 21.777 1.00 91.25 180 MET A CA 1
ATOM 1413 C C . MET A 1 180 ? -2.943 -3.844 20.630 1.00 91.25 180 MET A C 1
ATOM 1415 O O . MET A 1 180 ? -2.980 -4.971 20.138 1.00 91.25 180 MET A O 1
ATOM 1419 N N . PHE A 1 181 ? -3.692 -2.841 20.189 1.00 90.50 181 PHE A N 1
ATOM 1420 C CA . PHE A 1 181 ? -4.537 -2.902 19.007 1.00 90.50 181 PHE A CA 1
ATOM 1421 C C . PHE A 1 181 ? -4.076 -1.872 17.969 1.00 90.50 181 PHE A C 1
ATOM 1423 O O . PHE A 1 181 ? -3.754 -0.729 18.290 1.00 90.50 181 PHE A O 1
ATOM 1430 N N . ARG A 1 182 ? -4.064 -2.261 16.695 1.00 90.69 182 ARG A N 1
ATOM 1431 C CA . ARG A 1 182 ? -3.769 -1.365 15.574 1.00 90.69 182 ARG A CA 1
ATOM 14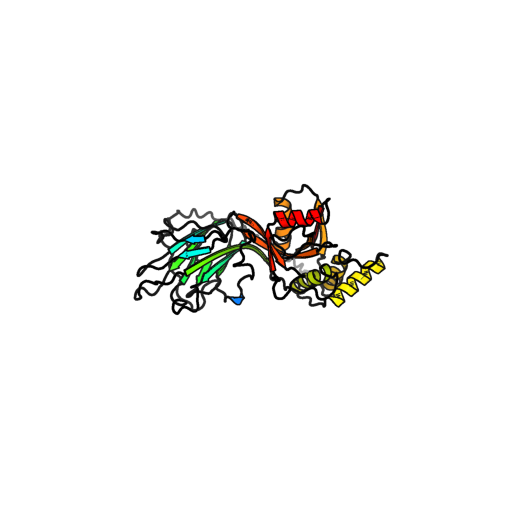32 C C . ARG A 1 182 ? -4.697 -1.677 14.414 1.00 90.69 182 ARG A C 1
ATOM 1434 O O . ARG A 1 182 ? -4.971 -2.840 14.117 1.00 90.69 182 ARG A O 1
ATOM 1441 N N . CYS A 1 183 ? -5.139 -0.636 13.721 1.00 90.94 183 CYS A N 1
ATOM 1442 C CA . CYS A 1 183 ? -5.803 -0.773 12.432 1.00 90.94 183 CYS A CA 1
ATOM 1443 C C . CYS A 1 183 ? -5.059 0.023 11.365 1.00 90.94 183 CYS A C 1
ATOM 1445 O O . CYS A 1 183 ? -4.448 1.041 11.675 1.00 90.94 183 CYS A O 1
ATOM 1447 N N . LYS A 1 184 ? -5.104 -0.424 10.112 1.00 89.44 184 LYS A N 1
ATOM 1448 C CA . LYS A 1 184 ? -4.520 0.292 8.977 1.00 89.44 184 LYS A CA 1
ATOM 1449 C C . LYS A 1 184 ? -5.394 0.111 7.749 1.00 89.44 184 LYS A C 1
ATOM 1451 O O . LYS A 1 184 ? -5.739 -1.018 7.399 1.00 89.44 184 LYS A O 1
ATOM 1456 N N . LEU A 1 185 ? -5.734 1.227 7.110 1.00 88.12 185 LEU A N 1
ATOM 1457 C CA . LEU A 1 185 ? -6.459 1.232 5.849 1.00 88.12 185 LEU A CA 1
ATOM 1458 C C . LEU A 1 185 ? -5.464 1.314 4.704 1.00 88.12 185 LEU A C 1
ATOM 1460 O O . LEU A 1 185 ? -4.708 2.283 4.597 1.00 88.12 185 LEU A O 1
ATOM 1464 N N . TYR A 1 186 ? -5.525 0.323 3.832 1.00 84.31 186 TYR A N 1
ATOM 1465 C CA . TYR A 1 186 ? -4.926 0.377 2.517 1.00 84.31 186 TYR A CA 1
ATOM 1466 C C . TYR A 1 186 ? -6.037 0.693 1.530 1.00 84.31 186 TYR A C 1
ATOM 1468 O O . TYR A 1 186 ? -6.958 -0.102 1.384 1.00 84.31 186 TYR A O 1
ATOM 1476 N N . LEU A 1 187 ? -5.968 1.846 0.868 1.00 83.56 187 LEU A N 1
ATOM 1477 C CA . LEU A 1 187 ? -6.919 2.192 -0.191 1.00 83.56 187 LEU A CA 1
ATOM 1478 C C . LEU A 1 187 ? -6.886 1.103 -1.265 1.00 83.56 187 LEU A C 1
ATOM 1480 O O . LEU A 1 187 ? -7.922 0.597 -1.666 1.00 83.56 187 LEU A O 1
ATOM 1484 N N . GLU A 1 188 ? -5.670 0.672 -1.609 1.00 78.81 188 GLU A N 1
ATOM 1485 C CA . GLU A 1 188 ? -5.386 -0.498 -2.431 1.00 78.81 188 GLU A CA 1
ATOM 1486 C C . GLU A 1 188 ? -4.044 -1.097 -2.004 1.00 78.81 188 GLU A C 1
ATOM 1488 O O . GLU A 1 188 ? -3.103 -0.348 -1.722 1.00 78.81 188 GLU A O 1
ATOM 1493 N N . LEU A 1 189 ? -3.922 -2.428 -1.972 1.00 83.50 189 LEU A N 1
ATOM 1494 C CA . LEU A 1 189 ? -2.655 -3.106 -1.691 1.00 83.50 189 LEU A CA 1
ATOM 1495 C C . LEU A 1 189 ? -2.476 -4.340 -2.567 1.00 83.50 189 LEU A C 1
ATOM 1497 O O . LEU A 1 189 ? -3.152 -5.354 -2.404 1.00 83.50 189 LEU A O 1
ATOM 1501 N N . LEU A 1 190 ? -1.500 -4.271 -3.458 1.00 87.12 190 LEU A N 1
ATOM 1502 C CA . LEU A 1 190 ? -1.106 -5.368 -4.317 1.00 87.12 190 LEU A CA 1
ATOM 1503 C C . LEU A 1 190 ? -0.010 -6.194 -3.651 1.00 87.12 190 LEU A C 1
ATOM 1505 O O . LEU A 1 190 ? 0.955 -5.668 -3.087 1.00 87.12 190 LEU A O 1
ATOM 1509 N N . ASN A 1 191 ? -0.129 -7.515 -3.777 1.00 86.25 191 ASN A N 1
ATOM 1510 C CA . ASN A 1 191 ? 0.957 -8.420 -3.439 1.00 86.25 191 ASN A CA 1
ATOM 1511 C C . ASN A 1 191 ? 2.007 -8.380 -4.558 1.00 86.25 191 ASN A C 1
ATOM 1513 O O . ASN A 1 191 ? 1.866 -9.039 -5.592 1.00 86.25 191 ASN A O 1
ATOM 1517 N N . VAL A 1 192 ? 3.031 -7.552 -4.372 1.00 90.81 192 VAL A N 1
ATOM 1518 C CA . VAL A 1 192 ? 4.131 -7.372 -5.322 1.00 90.81 192 VAL A CA 1
ATOM 1519 C C . VAL A 1 192 ? 5.405 -7.928 -4.690 1.00 90.81 192 VAL A C 1
ATOM 1521 O O . VAL A 1 192 ? 5.833 -7.401 -3.659 1.00 90.81 192 VAL A O 1
ATOM 1524 N N . PRO A 1 193 ? 6.033 -8.962 -5.281 1.00 90.38 193 PRO A N 1
ATOM 1525 C CA . PRO A 1 193 ? 7.309 -9.475 -4.797 1.00 90.38 193 PRO A CA 1
ATOM 1526 C C . PRO A 1 193 ? 8.390 -8.395 -4.822 1.00 90.38 193 PRO A C 1
ATOM 1528 O O . PRO A 1 193 ? 8.461 -7.605 -5.765 1.00 90.38 193 PRO A O 1
ATOM 1531 N N . THR A 1 194 ? 9.266 -8.392 -3.820 1.00 89.62 194 THR A N 1
ATOM 1532 C CA . THR A 1 194 ? 10.398 -7.464 -3.776 1.00 89.62 194 THR A CA 1
ATOM 1533 C C . THR A 1 194 ? 11.666 -8.137 -4.287 1.00 89.62 194 THR A C 1
ATOM 1535 O O . THR A 1 194 ? 12.016 -9.237 -3.862 1.00 89.62 194 THR A O 1
ATOM 1538 N N . TYR A 1 195 ? 12.382 -7.463 -5.187 1.00 91.25 195 TYR A N 1
ATOM 1539 C CA . TYR A 1 195 ? 13.675 -7.910 -5.701 1.00 91.25 195 TYR A CA 1
ATOM 1540 C C . TYR A 1 195 ? 14.745 -6.858 -5.468 1.00 91.25 195 TYR A C 1
ATOM 1542 O O . TYR A 1 195 ? 14.595 -5.707 -5.868 1.00 91.25 195 TYR A O 1
ATOM 1550 N N . ARG A 1 196 ? 15.854 -7.276 -4.860 1.00 90.12 196 ARG A N 1
ATOM 1551 C CA . ARG A 1 196 ? 17.035 -6.430 -4.722 1.00 90.12 196 ARG A CA 1
ATOM 1552 C C . ARG A 1 196 ? 17.665 -6.181 -6.085 1.00 90.12 196 ARG A C 1
ATOM 1554 O O . ARG A 1 196 ? 17.780 -7.112 -6.885 1.00 90.12 196 ARG A O 1
ATOM 1561 N N . GLN A 1 197 ? 18.136 -4.963 -6.296 1.00 89.94 197 GLN A N 1
ATOM 1562 C CA . GLN A 1 197 ? 19.097 -4.645 -7.337 1.00 89.94 197 GLN A CA 1
ATOM 1563 C C . GLN A 1 197 ? 20.466 -5.231 -6.967 1.00 89.94 197 GLN A C 1
ATOM 1565 O O . GLN A 1 197 ? 21.042 -4.872 -5.938 1.00 89.94 197 GLN A O 1
ATOM 1570 N N . ASN A 1 198 ? 20.994 -6.138 -7.788 1.00 89.19 198 ASN A N 1
ATOM 1571 C CA . ASN A 1 198 ? 22.303 -6.766 -7.558 1.00 89.19 198 ASN A CA 1
ATOM 1572 C C . ASN A 1 198 ? 23.373 -6.263 -8.527 1.00 89.19 198 ASN A C 1
ATOM 1574 O O . ASN A 1 198 ? 24.565 -6.447 -8.271 1.00 89.19 198 ASN A O 1
ATOM 1578 N N . LEU A 1 199 ? 22.963 -5.628 -9.624 1.00 87.38 199 LEU A N 1
ATOM 1579 C CA . LEU A 1 199 ? 23.861 -5.013 -10.592 1.00 87.38 199 LEU A CA 1
ATOM 1580 C C . LEU A 1 199 ? 23.961 -3.500 -10.355 1.00 87.38 199 LEU A C 1
ATOM 1582 O O . LEU A 1 199 ? 23.139 -2.882 -9.685 1.00 87.38 199 LEU A O 1
ATOM 1586 N N . THR A 1 200 ? 25.014 -2.873 -10.869 1.00 85.31 200 THR A N 1
ATOM 1587 C CA . THR A 1 200 ? 25.186 -1.418 -10.759 1.00 85.31 200 THR A CA 1
ATOM 1588 C C . THR A 1 200 ? 24.286 -0.703 -11.767 1.00 85.31 200 THR A C 1
ATOM 1590 O O . THR A 1 200 ? 24.334 -1.037 -12.947 1.00 85.31 200 THR A O 1
ATOM 1593 N N . ASN A 1 201 ? 23.544 0.320 -11.323 1.00 85.25 201 ASN A N 1
ATOM 1594 C CA . ASN A 1 201 ? 22.663 1.155 -12.159 1.00 85.25 201 ASN A CA 1
ATOM 1595 C C . ASN A 1 201 ? 21.630 0.346 -12.969 1.00 85.25 201 ASN A C 1
ATOM 1597 O O . ASN A 1 201 ? 21.609 0.383 -14.199 1.00 85.25 201 ASN A O 1
ATOM 1601 N N . THR A 1 202 ? 20.810 -0.414 -12.253 1.00 91.00 202 THR A N 1
ATOM 1602 C CA . THR A 1 202 ? 19.768 -1.322 -12.751 1.00 91.00 202 THR A CA 1
ATOM 1603 C C . THR A 1 202 ? 18.519 -1.259 -11.866 1.00 91.00 202 THR A C 1
ATOM 1605 O O . THR A 1 202 ? 17.759 -2.226 -11.770 1.00 91.00 202 THR A O 1
ATOM 1608 N N . CYS A 1 203 ? 18.291 -0.136 -11.172 1.00 91.62 203 CYS A N 1
ATOM 1609 C CA . CYS A 1 203 ? 17.128 0.018 -10.291 1.00 91.62 203 CYS A CA 1
ATOM 1610 C C . CYS A 1 203 ? 15.820 -0.072 -11.092 1.00 91.62 203 CYS A C 1
ATOM 1612 O O . CYS A 1 203 ? 14.824 -0.615 -10.600 1.00 91.62 203 CYS A O 1
ATOM 1614 N N . SER A 1 204 ? 15.841 0.365 -12.358 1.00 93.50 204 SER A N 1
ATOM 1615 C CA . SER A 1 204 ? 14.725 0.202 -13.291 1.00 93.50 204 SER A CA 1
ATOM 1616 C C . SER A 1 204 ? 14.453 -1.264 -13.597 1.00 93.50 204 SER A C 1
ATOM 1618 O O . SER A 1 204 ? 13.302 -1.695 -13.557 1.00 93.50 204 SER A O 1
ATOM 1620 N N . SER A 1 205 ? 15.507 -2.042 -13.846 1.00 94.75 205 SER A N 1
ATOM 1621 C CA . SER A 1 205 ? 15.424 -3.451 -14.198 1.00 94.75 205 SER A CA 1
ATOM 1622 C C . SER A 1 205 ? 14.937 -4.253 -13.001 1.00 94.75 205 SER A C 1
ATOM 1624 O O . SER A 1 205 ? 14.002 -5.037 -13.123 1.00 94.75 205 SER A O 1
ATOM 1626 N N . ALA A 1 206 ? 15.509 -4.022 -11.819 1.00 94.44 206 ALA A N 1
ATOM 1627 C CA . ALA A 1 206 ? 15.088 -4.672 -10.584 1.00 94.44 206 ALA A CA 1
ATOM 1628 C C . ALA A 1 206 ? 13.613 -4.377 -10.258 1.00 94.44 206 ALA A C 1
ATOM 1630 O O . ALA A 1 206 ? 12.855 -5.305 -9.977 1.00 94.44 206 ALA A O 1
ATOM 1631 N N . SER A 1 207 ? 13.177 -3.123 -10.395 1.00 95.62 207 SER A N 1
ATOM 1632 C CA . SER A 1 207 ? 11.768 -2.729 -10.252 1.00 95.62 207 SER A CA 1
ATOM 1633 C C . SER A 1 207 ? 10.861 -3.360 -11.319 1.00 95.62 207 SER A C 1
ATOM 1635 O O . SER A 1 207 ? 9.775 -3.848 -11.008 1.00 95.62 207 SER A O 1
ATOM 1637 N N . ALA A 1 208 ? 11.313 -3.452 -12.573 1.00 96.88 208 ALA A N 1
ATOM 1638 C CA . ALA A 1 208 ? 10.576 -4.114 -13.650 1.00 96.88 208 ALA A CA 1
ATOM 1639 C C . ALA A 1 208 ? 10.364 -5.613 -13.379 1.00 96.88 208 ALA A C 1
ATOM 1641 O O . ALA A 1 208 ? 9.299 -6.150 -13.693 1.00 96.88 208 ALA A O 1
ATOM 1642 N N . ARG A 1 209 ? 11.324 -6.293 -12.732 1.00 96.44 209 ARG A N 1
ATOM 1643 C CA . ARG A 1 209 ? 11.132 -7.683 -12.272 1.00 96.44 209 ARG A CA 1
ATOM 1644 C C . ARG A 1 209 ? 9.984 -7.791 -11.282 1.00 96.44 209 ARG A C 1
ATOM 1646 O O . ARG A 1 209 ? 9.245 -8.765 -11.344 1.00 96.44 209 ARG A O 1
ATOM 1653 N N . MET A 1 210 ? 9.825 -6.816 -10.385 1.00 96.94 210 MET A N 1
ATOM 1654 C CA . MET A 1 210 ? 8.726 -6.807 -9.414 1.00 96.94 210 MET A CA 1
ATOM 1655 C C . MET A 1 210 ? 7.371 -6.704 -10.127 1.00 96.94 210 MET A C 1
ATOM 1657 O O . MET A 1 210 ? 6.469 -7.488 -9.829 1.00 96.94 210 MET A O 1
ATOM 1661 N N . ILE A 1 211 ? 7.249 -5.812 -11.123 1.00 97.25 211 ILE A N 1
ATOM 1662 C CA . ILE A 1 211 ? 6.049 -5.706 -11.974 1.00 97.25 211 ILE A CA 1
ATOM 1663 C C . ILE A 1 211 ? 5.769 -7.034 -12.685 1.00 97.25 211 ILE A C 1
ATOM 1665 O O . ILE A 1 211 ? 4.655 -7.553 -12.624 1.00 97.25 211 ILE A O 1
ATOM 1669 N N . LEU A 1 212 ? 6.767 -7.605 -13.363 1.00 97.88 212 LEU A N 1
ATOM 1670 C CA . LEU A 1 212 ? 6.596 -8.845 -14.124 1.00 97.88 212 LEU A CA 1
ATOM 1671 C C . LEU A 1 212 ? 6.226 -10.024 -13.216 1.00 97.88 212 LEU A C 1
ATOM 1673 O O . LEU A 1 212 ? 5.308 -10.780 -13.542 1.00 97.88 212 LEU A O 1
ATOM 1677 N N . ALA A 1 213 ? 6.865 -10.144 -12.052 1.00 96.94 213 ALA A N 1
ATOM 1678 C CA . ALA A 1 213 ? 6.586 -11.207 -11.094 1.00 96.94 213 ALA A CA 1
ATOM 1679 C C . ALA A 1 213 ? 5.185 -11.092 -10.487 1.00 96.94 213 ALA A C 1
ATOM 1681 O O . ALA A 1 213 ? 4.525 -12.116 -10.317 1.00 96.94 213 ALA A O 1
ATOM 1682 N N . HIS A 1 214 ? 4.692 -9.873 -10.235 1.00 95.19 214 HIS A N 1
ATOM 1683 C CA . HIS A 1 214 ? 3.295 -9.653 -9.847 1.00 95.19 214 HIS A CA 1
ATOM 1684 C C . HIS A 1 214 ? 2.318 -10.215 -10.898 1.00 95.19 21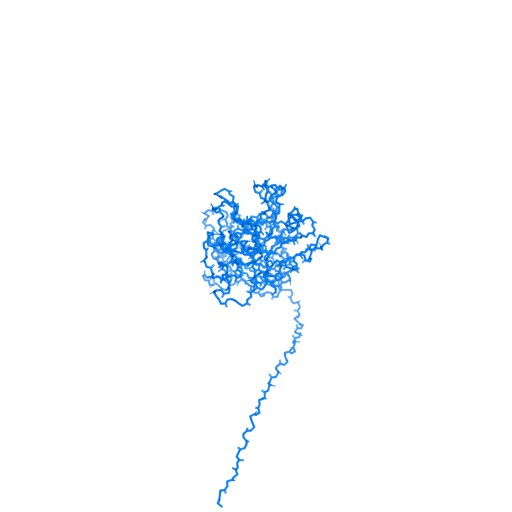4 HIS A C 1
ATOM 1686 O O . HIS A 1 214 ? 1.296 -10.803 -10.556 1.00 95.19 214 HIS A O 1
ATOM 1692 N N . HIS A 1 215 ? 2.677 -10.144 -12.184 1.00 94.62 215 HIS A N 1
ATOM 1693 C CA . HIS A 1 215 ? 1.906 -10.736 -13.286 1.00 94.62 215 HIS A CA 1
ATOM 1694 C C . HIS A 1 215 ? 2.186 -12.230 -13.535 1.00 94.62 215 HIS A C 1
ATOM 1696 O O . HIS A 1 215 ? 1.667 -12.791 -14.511 1.00 94.62 215 HIS A O 1
ATOM 1702 N N . GLY A 1 216 ? 2.967 -12.880 -12.665 1.00 95.75 216 GLY A N 1
ATOM 1703 C CA . GLY A 1 216 ? 3.335 -14.297 -12.740 1.00 95.75 216 GLY A CA 1
ATOM 1704 C C . GLY A 1 216 ? 4.482 -14.609 -13.706 1.00 95.75 216 GLY A C 1
ATOM 1705 O O . GLY A 1 216 ? 4.631 -15.758 -14.119 1.00 95.75 216 GLY A O 1
ATOM 1706 N N . ILE A 1 217 ? 5.267 -13.605 -14.102 1.00 97.75 217 ILE A N 1
ATOM 1707 C CA . ILE A 1 217 ? 6.371 -13.729 -15.059 1.00 97.75 217 ILE A CA 1
ATOM 1708 C C . ILE A 1 217 ? 7.691 -13.535 -14.312 1.00 97.75 217 ILE A C 1
ATOM 1710 O O . ILE A 1 217 ? 8.023 -12.436 -13.876 1.00 97.75 217 ILE A O 1
ATOM 1714 N N . PHE A 1 218 ? 8.461 -14.610 -14.176 1.00 96.50 218 PHE A N 1
ATOM 1715 C CA . PHE A 1 218 ? 9.716 -14.600 -13.429 1.00 96.50 218 PHE A CA 1
ATOM 1716 C C . PHE A 1 218 ? 10.900 -14.496 -14.385 1.00 96.50 218 PHE A C 1
ATOM 1718 O O . PHE A 1 218 ? 11.191 -15.435 -15.121 1.00 96.50 218 PHE A O 1
ATOM 1725 N N . VAL A 1 219 ? 11.572 -13.349 -14.354 1.00 96.12 219 VAL A N 1
ATOM 1726 C CA . VAL A 1 219 ? 12.754 -13.043 -15.171 1.00 96.12 219 VAL A CA 1
ATOM 1727 C C . VAL A 1 219 ? 13.895 -12.546 -14.286 1.00 96.12 219 VAL A C 1
ATOM 1729 O O . VAL A 1 219 ? 13.670 -11.964 -13.213 1.00 96.12 219 VAL A O 1
ATOM 1732 N N . SER A 1 220 ? 15.132 -12.803 -14.701 1.00 95.81 220 SER A N 1
ATOM 1733 C CA . SER A 1 220 ? 16.327 -12.325 -14.002 1.00 95.81 220 SER A CA 1
ATOM 1734 C C . SER A 1 220 ? 16.572 -10.831 -14.257 1.00 95.81 220 SER A C 1
ATOM 1736 O O . SER A 1 220 ? 16.022 -10.234 -15.181 1.00 95.81 220 SER A O 1
ATOM 1738 N N . GLU A 1 221 ? 17.395 -10.204 -13.414 1.00 94.38 221 GLU A N 1
ATOM 1739 C CA . GLU A 1 221 ? 17.795 -8.801 -13.593 1.00 94.38 221 GLU A CA 1
ATOM 1740 C C . GLU A 1 221 ? 18.615 -8.628 -14.872 1.00 94.38 221 GLU A C 1
ATOM 1742 O O . GLU A 1 221 ? 18.347 -7.729 -15.663 1.00 94.38 221 GLU A O 1
ATOM 1747 N N . GLU A 1 222 ? 19.531 -9.559 -15.130 1.00 95.50 222 GLU A N 1
ATOM 1748 C CA . GLU A 1 222 ? 20.361 -9.627 -16.330 1.00 95.50 222 GLU A CA 1
ATOM 1749 C C . GLU A 1 222 ? 19.521 -9.741 -17.607 1.00 95.50 222 GLU A C 1
ATOM 1751 O O . GLU A 1 222 ? 19.851 -9.115 -18.613 1.00 95.50 222 GLU A O 1
ATOM 1756 N N . GLU A 1 223 ? 18.433 -10.517 -17.584 1.00 96.69 223 GLU A N 1
ATOM 1757 C CA . GLU A 1 223 ? 17.541 -10.671 -18.738 1.00 96.69 223 GLU A CA 1
ATOM 1758 C C . GLU A 1 223 ? 16.820 -9.365 -19.084 1.00 96.69 223 GLU A C 1
ATOM 1760 O O . GLU A 1 223 ? 16.718 -9.010 -20.264 1.00 96.69 223 GLU A O 1
ATOM 1765 N N . ILE A 1 224 ? 16.359 -8.621 -18.073 1.00 96.00 224 ILE A N 1
ATOM 1766 C CA . ILE A 1 224 ? 15.741 -7.308 -18.288 1.00 96.00 224 ILE A CA 1
ATOM 1767 C C . ILE A 1 224 ? 16.782 -6.300 -18.772 1.00 96.00 224 ILE A C 1
ATOM 1769 O O . ILE A 1 224 ? 16.538 -5.624 -19.772 1.00 96.00 224 ILE A O 1
ATOM 1773 N N . VAL A 1 225 ? 17.961 -6.248 -18.145 1.00 94.50 225 VAL A N 1
ATOM 1774 C CA . VAL A 1 225 ? 19.067 -5.374 -18.570 1.00 94.50 225 VAL A CA 1
ATOM 1775 C C . VAL A 1 225 ? 19.444 -5.646 -20.024 1.00 94.50 225 VAL A C 1
ATOM 1777 O O . VAL A 1 225 ? 19.550 -4.714 -20.820 1.00 94.50 225 VAL A O 1
ATOM 1780 N N . ALA A 1 226 ? 19.587 -6.916 -20.411 1.00 93.88 226 ALA A N 1
ATOM 1781 C CA . ALA A 1 226 ? 19.894 -7.297 -21.786 1.00 93.88 226 ALA A CA 1
ATOM 1782 C C . ALA A 1 226 ? 18.812 -6.822 -22.769 1.00 93.88 226 ALA A C 1
ATOM 1784 O O . ALA A 1 226 ? 19.123 -6.425 -23.896 1.00 93.88 226 ALA A O 1
ATOM 1785 N N . LYS A 1 227 ? 17.538 -6.824 -22.357 1.00 95.00 227 LYS A N 1
ATOM 1786 C CA . LYS A 1 227 ? 16.439 -6.311 -23.184 1.00 95.00 227 LYS A CA 1
ATOM 1787 C C . LYS A 1 227 ? 16.411 -4.792 -23.261 1.00 95.00 227 LYS A C 1
ATOM 1789 O O . LYS A 1 227 ? 16.274 -4.271 -24.364 1.00 95.00 227 LYS A O 1
ATOM 1794 N N . GLN A 1 228 ? 16.641 -4.083 -22.163 1.00 93.06 228 GLN A N 1
ATOM 1795 C CA . GLN A 1 228 ? 16.809 -2.628 -22.191 1.00 93.06 228 GLN A CA 1
ATOM 1796 C C . GLN A 1 228 ? 17.979 -2.218 -23.093 1.00 93.06 228 GLN A C 1
ATOM 1798 O O . GLN A 1 228 ? 17.838 -1.316 -23.913 1.00 93.06 228 GLN A O 1
ATOM 1803 N N . GLN A 1 229 ? 19.112 -2.924 -23.013 1.00 91.50 229 GLN A N 1
ATOM 1804 C CA . GLN A 1 229 ? 20.264 -2.714 -23.897 1.00 91.50 229 GLN A CA 1
ATOM 1805 C C . GLN A 1 229 ? 19.917 -2.961 -25.368 1.00 91.50 229 GLN A C 1
ATOM 1807 O O . GLN A 1 229 ? 20.325 -2.189 -26.236 1.00 91.50 229 GLN A O 1
ATOM 1812 N N . TYR A 1 230 ? 19.154 -4.017 -25.663 1.00 92.56 230 TYR A N 1
ATOM 1813 C CA . TYR A 1 230 ? 18.685 -4.299 -27.019 1.00 92.56 230 TYR A CA 1
ATOM 1814 C C . TYR A 1 230 ? 17.863 -3.133 -27.589 1.00 92.56 230 TYR A C 1
ATOM 1816 O O . TYR A 1 230 ? 18.157 -2.676 -28.694 1.00 92.56 230 TYR A O 1
ATOM 1824 N N . TYR A 1 231 ? 16.890 -2.618 -26.833 1.00 91.25 231 TYR A N 1
ATOM 1825 C CA . TYR A 1 231 ? 16.051 -1.500 -27.275 1.00 91.25 231 TYR A CA 1
ATOM 1826 C C . TYR A 1 231 ? 16.813 -0.174 -27.342 1.00 91.25 231 TYR A C 1
ATOM 1828 O O . TYR A 1 231 ? 16.663 0.560 -28.317 1.00 91.25 231 TYR A O 1
ATOM 1836 N N . ALA A 1 232 ? 17.713 0.096 -26.394 1.00 89.00 232 ALA A N 1
ATOM 1837 C CA . ALA A 1 232 ? 18.586 1.267 -26.450 1.00 89.00 232 ALA A CA 1
ATOM 1838 C C . ALA A 1 232 ? 19.421 1.287 -27.743 1.00 89.00 232 ALA A C 1
ATOM 1840 O O . ALA A 1 232 ? 19.438 2.294 -28.451 1.00 89.00 232 ALA A O 1
ATOM 1841 N N . ASN A 1 233 ? 20.037 0.153 -28.098 1.00 88.12 233 ASN A N 1
ATOM 1842 C CA . ASN A 1 233 ? 20.807 0.012 -29.335 1.00 88.12 233 ASN A CA 1
ATOM 1843 C C . ASN A 1 233 ? 19.925 0.140 -30.585 1.00 88.12 233 ASN A C 1
ATOM 1845 O O . ASN A 1 233 ? 20.329 0.773 -31.560 1.00 88.12 233 ASN A O 1
ATOM 1849 N N . PHE A 1 234 ? 18.724 -0.449 -30.566 1.00 85.56 234 PHE A N 1
ATOM 1850 C CA . PHE A 1 234 ? 17.759 -0.337 -31.663 1.00 85.56 234 PHE A CA 1
ATOM 1851 C C . PHE A 1 234 ? 17.351 1.123 -31.915 1.00 85.56 234 PHE A C 1
ATOM 1853 O O . PHE A 1 234 ? 17.265 1.549 -33.065 1.00 85.56 234 PHE A O 1
ATOM 1860 N N . ASN A 1 235 ? 17.201 1.905 -30.845 1.00 83.56 235 ASN A N 1
ATOM 1861 C CA . ASN A 1 235 ? 16.868 3.329 -30.883 1.00 83.56 235 ASN A CA 1
ATOM 1862 C C . ASN A 1 235 ? 18.086 4.241 -31.152 1.00 83.56 235 ASN A C 1
ATOM 1864 O O . ASN A 1 235 ? 17.961 5.464 -31.119 1.00 83.56 235 ASN A O 1
ATOM 1868 N N . GLY A 1 236 ? 19.266 3.672 -31.435 1.00 78.56 236 GLY A N 1
ATOM 1869 C CA . GLY A 1 236 ? 20.490 4.423 -31.736 1.00 78.56 236 GLY A CA 1
ATOM 1870 C C . GLY A 1 236 ? 21.140 5.100 -30.522 1.00 78.56 236 GLY A C 1
ATOM 1871 O O . GLY A 1 236 ? 21.952 6.009 -30.698 1.00 78.56 236 GLY A O 1
ATOM 1872 N N . GLY A 1 237 ? 20.781 4.683 -29.306 1.00 78.62 237 GLY A N 1
ATOM 1873 C CA . GLY A 1 237 ? 21.318 5.185 -28.043 1.00 78.62 237 GLY A CA 1
ATOM 1874 C C . GLY A 1 237 ? 22.273 4.207 -27.352 1.00 78.62 237 GLY A C 1
ATOM 1875 O O . GLY A 1 237 ? 22.504 3.090 -27.810 1.00 78.62 237 GLY A O 1
ATOM 1876 N N . ALA A 1 238 ? 22.825 4.641 -26.218 1.00 71.94 238 ALA A N 1
ATOM 1877 C CA . ALA A 1 238 ? 23.526 3.778 -25.269 1.00 71.94 238 ALA A CA 1
ATOM 1878 C C . ALA A 1 238 ? 22.578 3.386 -24.128 1.00 71.94 238 ALA A C 1
ATOM 1880 O O . ALA A 1 238 ? 21.596 4.082 -23.868 1.00 71.94 238 ALA A O 1
ATOM 1881 N N . PHE A 1 239 ? 22.882 2.289 -23.434 1.00 73.00 239 PHE A N 1
ATOM 1882 C CA . PHE A 1 239 ? 22.126 1.899 -22.246 1.00 73.00 239 PHE A CA 1
ATOM 1883 C C . PHE A 1 239 ? 22.136 3.014 -21.196 1.00 73.00 239 PHE A C 1
ATOM 1885 O O . PHE A 1 239 ? 23.196 3.506 -20.808 1.00 73.00 239 PHE A O 1
ATOM 1892 N N . ASN A 1 240 ? 20.948 3.356 -20.714 1.00 74.69 240 ASN A N 1
ATOM 1893 C CA . ASN A 1 240 ? 20.728 4.133 -19.511 1.00 74.69 240 ASN A CA 1
ATOM 1894 C C . ASN A 1 240 ? 19.722 3.382 -18.635 1.00 74.69 240 ASN A C 1
ATOM 1896 O O . ASN A 1 240 ? 18.729 2.859 -19.134 1.00 74.69 240 ASN A O 1
ATOM 1900 N N . ASP A 1 241 ? 19.957 3.358 -17.324 1.00 73.69 241 ASP A N 1
ATOM 1901 C CA . ASP A 1 241 ? 19.032 2.721 -16.377 1.00 73.69 241 ASP A CA 1
ATOM 1902 C C . ASP A 1 241 ? 17.638 3.366 -16.448 1.00 73.69 241 ASP A C 1
ATOM 1904 O O . ASP A 1 241 ? 16.631 2.747 -16.168 1.00 73.69 241 ASP A O 1
ATOM 1908 N N . THR A 1 242 ? 17.527 4.616 -16.893 1.00 71.75 242 THR A N 1
ATOM 1909 C CA . THR A 1 242 ? 16.234 5.295 -16.975 1.00 71.75 242 THR A CA 1
ATOM 1910 C C . THR A 1 242 ? 15.435 5.045 -18.245 1.00 71.75 242 THR A C 1
ATOM 1912 O O . THR A 1 242 ? 14.261 5.398 -18.261 1.00 71.75 242 THR A O 1
ATOM 1915 N N . GLY A 1 243 ? 16.003 4.434 -19.288 1.00 80.44 243 GLY A N 1
ATOM 1916 C CA . GLY A 1 243 ? 15.347 4.308 -20.593 1.00 80.44 243 GLY A CA 1
ATOM 1917 C C . GLY A 1 243 ? 14.966 2.882 -20.986 1.00 80.44 243 GLY A C 1
ATOM 1918 O O . GLY A 1 243 ? 15.579 1.899 -20.566 1.00 80.44 243 GLY A O 1
ATOM 1919 N N . ASN A 1 244 ? 13.961 2.789 -21.863 1.00 89.00 244 ASN A N 1
ATOM 1920 C CA . ASN A 1 244 ? 13.480 1.561 -22.517 1.00 89.00 244 ASN A CA 1
ATOM 1921 C C . ASN A 1 244 ? 13.078 0.425 -21.547 1.00 89.00 244 ASN A C 1
ATOM 1923 O O . ASN A 1 244 ? 13.047 -0.748 -21.927 1.00 89.00 244 ASN A O 1
ATOM 1927 N N . VAL A 1 245 ? 12.820 0.744 -20.274 1.00 93.19 245 VAL A N 1
ATOM 1928 C CA . VAL A 1 245 ? 12.376 -0.236 -19.271 1.00 93.19 245 VAL A CA 1
ATOM 1929 C C . VAL A 1 245 ? 10.946 -0.704 -19.556 1.00 93.19 245 VAL A C 1
ATOM 1931 O O . VAL A 1 245 ? 10.654 -1.888 -19.417 1.00 93.19 245 VAL A O 1
ATOM 1934 N N . ASP A 1 246 ? 10.084 0.183 -20.046 1.00 94.31 246 ASP A N 1
ATOM 1935 C CA . ASP A 1 246 ? 8.731 -0.115 -20.509 1.00 94.31 246 ASP A CA 1
ATOM 1936 C C . ASP A 1 246 ? 8.743 -1.062 -21.717 1.00 94.31 246 ASP A C 1
ATOM 1938 O O . ASP A 1 246 ? 8.026 -2.063 -21.713 1.00 94.31 246 ASP A O 1
ATOM 1942 N N . ASP A 1 247 ? 9.630 -0.837 -22.693 1.00 94.81 247 ASP A N 1
ATOM 1943 C CA . ASP A 1 247 ? 9.833 -1.761 -23.818 1.00 94.81 247 ASP A CA 1
ATOM 1944 C C . ASP A 1 247 ? 10.254 -3.159 -23.340 1.00 94.81 247 ASP A C 1
ATOM 1946 O O . ASP A 1 247 ? 9.737 -4.177 -23.814 1.00 94.81 247 ASP A O 1
ATOM 1950 N N . ALA A 1 248 ? 11.172 -3.230 -22.370 1.00 96.06 248 ALA A N 1
ATOM 1951 C CA . ALA A 1 248 ? 11.610 -4.497 -21.792 1.00 96.06 248 ALA A CA 1
ATOM 1952 C C . ALA A 1 248 ? 10.475 -5.205 -21.031 1.00 96.06 248 ALA A C 1
ATOM 1954 O O . ALA A 1 248 ? 10.274 -6.406 -21.229 1.00 96.06 248 ALA A O 1
ATOM 1955 N N . ILE A 1 249 ? 9.698 -4.479 -20.218 1.00 97.19 249 ILE A N 1
ATOM 1956 C CA . ILE A 1 249 ? 8.503 -5.007 -19.541 1.00 97.19 249 ILE A CA 1
ATOM 1957 C C . ILE A 1 249 ? 7.523 -5.566 -20.579 1.00 97.19 249 ILE A C 1
ATOM 1959 O O . ILE A 1 249 ? 7.122 -6.729 -20.493 1.00 97.19 249 ILE A O 1
ATOM 1963 N N . ASN A 1 250 ? 7.184 -4.777 -21.599 1.00 97.69 250 ASN A N 1
ATOM 1964 C CA . ASN A 1 250 ? 6.211 -5.149 -22.624 1.00 97.69 250 ASN A CA 1
ATOM 1965 C C . ASN A 1 250 ? 6.659 -6.350 -23.453 1.00 97.69 250 ASN A C 1
ATOM 1967 O O . ASN A 1 250 ? 5.841 -7.220 -23.759 1.00 97.69 250 ASN A O 1
ATOM 1971 N N . TYR A 1 251 ? 7.954 -6.461 -23.760 1.00 97.88 251 TYR A N 1
ATOM 1972 C CA . TYR A 1 251 ? 8.507 -7.649 -24.406 1.00 97.88 251 TYR A CA 1
ATOM 1973 C C . TYR A 1 251 ? 8.150 -8.923 -23.627 1.00 97.88 251 TYR A C 1
ATOM 1975 O O . TYR A 1 251 ? 7.618 -9.874 -24.206 1.00 97.88 251 TYR A O 1
ATOM 1983 N N . PHE A 1 252 ? 8.399 -8.944 -22.314 1.00 98.44 252 PHE A N 1
ATOM 1984 C CA . PHE A 1 252 ? 8.121 -10.120 -21.488 1.00 98.44 252 PHE A CA 1
ATOM 1985 C C . PHE A 1 252 ? 6.626 -10.334 -21.245 1.00 98.44 252 PHE A C 1
ATOM 1987 O O . PHE A 1 252 ? 6.180 -11.483 -21.264 1.00 98.44 252 PHE A O 1
ATOM 1994 N N . LEU A 1 253 ? 5.839 -9.267 -21.080 1.00 97.88 253 LEU A N 1
ATOM 1995 C CA . LEU A 1 253 ? 4.378 -9.349 -20.981 1.00 97.88 253 LEU A CA 1
ATOM 1996 C C . LEU A 1 253 ? 3.779 -10.039 -22.214 1.00 97.88 253 LEU A C 1
ATOM 1998 O O . LEU A 1 253 ? 3.072 -11.043 -22.085 1.00 97.88 253 LEU A O 1
ATOM 2002 N N . HIS A 1 254 ? 4.104 -9.558 -23.414 1.00 97.62 254 HIS A N 1
ATOM 2003 C CA . HIS A 1 254 ? 3.557 -10.097 -24.659 1.00 97.62 254 HIS A CA 1
ATOM 2004 C C . HIS A 1 254 ? 4.101 -11.489 -24.988 1.00 97.62 254 HIS A C 1
ATOM 2006 O O . HIS A 1 254 ? 3.340 -12.345 -25.443 1.00 97.62 254 HIS A O 1
ATOM 2012 N N . ALA A 1 255 ? 5.375 -11.767 -24.687 1.00 98.00 255 ALA A N 1
ATOM 2013 C CA . ALA A 1 255 ? 5.937 -13.115 -24.807 1.00 98.00 255 ALA A CA 1
ATOM 2014 C C . ALA A 1 255 ? 5.213 -14.144 -23.915 1.00 98.00 255 ALA A C 1
ATOM 2016 O O . ALA A 1 255 ? 5.207 -15.330 -24.235 1.00 98.00 255 ALA A O 1
ATOM 2017 N N . ASN A 1 256 ? 4.564 -13.689 -22.837 1.00 97.75 256 ASN A N 1
ATOM 2018 C CA . ASN A 1 256 ? 3.761 -14.505 -21.922 1.00 97.75 256 ASN A CA 1
ATOM 2019 C C . ASN A 1 256 ? 2.242 -14.308 -22.110 1.00 97.75 256 ASN A C 1
ATOM 2021 O O . ASN A 1 256 ? 1.453 -14.614 -21.216 1.00 97.75 256 ASN A O 1
ATOM 2025 N N . GLY A 1 257 ? 1.813 -13.806 -23.273 1.00 96.19 257 GLY A N 1
ATOM 2026 C CA . GLY A 1 257 ? 0.401 -13.750 -23.666 1.00 96.19 257 GLY A CA 1
ATOM 2027 C C . GLY A 1 257 ? -0.437 -12.669 -22.977 1.00 96.19 257 GLY A C 1
ATOM 2028 O O . GLY A 1 257 ? -1.663 -12.705 -23.079 1.00 96.19 257 GLY A O 1
ATOM 2029 N N . LYS A 1 258 ? 0.181 -11.704 -22.285 1.00 94.69 258 LYS A N 1
ATOM 2030 C CA . LYS A 1 258 ? -0.537 -10.547 -21.731 1.00 94.69 258 LYS A CA 1
ATOM 2031 C C . LYS A 1 258 ? -0.913 -9.580 -22.862 1.00 94.69 258 LYS A C 1
ATOM 2033 O O . LYS A 1 258 ? -0.123 -9.336 -23.776 1.00 94.69 258 LYS A O 1
ATOM 2038 N N . THR A 1 259 ? -2.129 -9.039 -22.801 1.00 94.94 259 THR A N 1
ATOM 2039 C CA . THR A 1 259 ? -2.717 -8.182 -23.851 1.00 94.94 259 THR A CA 1
ATOM 2040 C C . THR A 1 259 ? -2.653 -6.687 -23.546 1.00 94.94 259 THR A C 1
ATOM 2042 O O . THR A 1 259 ? -3.069 -5.889 -24.377 1.00 94.94 259 THR A O 1
ATOM 2045 N N . PHE A 1 260 ? -2.178 -6.315 -22.360 1.00 94.25 260 PHE A N 1
ATOM 2046 C CA . PHE A 1 260 ? -1.959 -4.931 -21.947 1.00 94.25 260 PHE A CA 1
ATOM 2047 C C . PHE A 1 260 ? -0.469 -4.591 -22.027 1.00 94.25 260 PHE A C 1
ATOM 2049 O O . PHE A 1 260 ? 0.378 -5.490 -22.055 1.00 94.25 260 PHE A O 1
ATOM 2056 N N . SER A 1 261 ? -0.166 -3.297 -22.028 1.00 95.75 261 SER A N 1
ATOM 2057 C CA . SER A 1 261 ? 1.197 -2.775 -22.084 1.00 95.75 261 SER A CA 1
ATOM 2058 C C . SER A 1 261 ? 1.379 -1.711 -21.012 1.00 95.75 261 SER A C 1
ATOM 2060 O O . SER A 1 261 ? 0.494 -0.888 -20.802 1.00 95.75 261 SER A O 1
ATOM 2062 N N . TYR A 1 262 ? 2.528 -1.733 -20.353 1.00 96.50 262 TYR A N 1
ATOM 2063 C CA . TYR A 1 262 ? 2.999 -0.683 -19.461 1.00 96.50 262 TYR A CA 1
ATOM 2064 C C . TYR A 1 262 ? 3.637 0.420 -20.297 1.00 96.50 262 TYR A C 1
ATOM 2066 O O . TYR A 1 262 ? 4.464 0.129 -21.157 1.00 96.50 262 TYR A O 1
ATOM 2074 N N . MET A 1 263 ? 3.270 1.675 -20.067 1.00 94.31 263 MET A N 1
ATOM 2075 C CA . MET A 1 263 ? 3.817 2.793 -20.830 1.00 94.31 263 MET A CA 1
ATOM 2076 C C . MET A 1 263 ? 4.221 3.937 -19.921 1.00 94.31 263 MET A C 1
ATOM 2078 O O . MET A 1 263 ? 3.728 4.066 -18.800 1.00 94.31 263 MET A O 1
ATOM 2082 N N . TRP A 1 264 ? 5.088 4.798 -20.442 1.00 92.75 264 TRP A N 1
ATOM 2083 C CA . TRP A 1 264 ? 5.382 6.074 -19.816 1.00 92.75 264 TRP A CA 1
ATOM 2084 C C . TRP A 1 264 ? 4.137 6.941 -19.699 1.00 92.75 264 TRP A C 1
ATOM 2086 O O . TRP A 1 264 ? 3.508 7.307 -20.692 1.00 92.75 264 TRP A O 1
ATOM 2096 N N . GLN A 1 265 ? 3.855 7.320 -18.464 1.00 93.00 265 GLN A N 1
ATOM 2097 C CA . GLN A 1 265 ? 2.865 8.303 -18.083 1.00 93.00 265 GLN A CA 1
ATOM 2098 C C . GLN A 1 265 ? 3.578 9.517 -17.492 1.00 93.00 265 GLN A C 1
ATOM 2100 O O . GLN A 1 265 ? 4.656 9.413 -16.893 1.00 93.00 265 GLN A O 1
ATOM 2105 N N . TYR A 1 266 ? 2.970 10.686 -17.668 1.00 93.56 266 TYR A N 1
ATOM 2106 C CA . TYR A 1 266 ? 3.492 11.941 -17.149 1.00 93.56 266 TYR A CA 1
ATOM 2107 C C . TYR A 1 266 ? 2.368 12.776 -16.547 1.00 93.56 266 TYR A C 1
ATOM 2109 O O . TYR A 1 266 ? 1.334 13.008 -17.173 1.00 93.56 266 TYR A O 1
ATOM 2117 N N . LEU A 1 267 ? 2.603 13.283 -15.340 1.00 95.56 267 LEU A N 1
ATOM 2118 C CA . LEU A 1 267 ? 1.730 14.263 -14.703 1.00 95.56 267 LEU A CA 1
ATOM 2119 C C . LEU A 1 267 ? 2.456 15.601 -14.606 1.00 95.56 267 LEU A C 1
ATOM 2121 O O . LEU A 1 267 ? 3.448 15.689 -13.880 1.00 95.56 267 LEU A O 1
ATOM 2125 N N . PRO A 1 268 ? 1.997 16.645 -15.324 1.00 96.81 268 PRO A N 1
ATOM 2126 C CA . PRO A 1 268 ? 2.672 17.935 -15.351 1.00 96.81 268 PRO A CA 1
ATOM 2127 C C . PRO A 1 268 ? 2.884 18.535 -13.961 1.00 96.81 268 PRO A C 1
ATOM 2129 O O . PRO A 1 268 ? 2.030 18.416 -13.075 1.00 96.81 268 PRO A O 1
ATOM 2132 N N . ALA A 1 269 ? 3.989 19.260 -13.798 1.00 91.25 269 ALA A N 1
ATOM 2133 C CA . ALA A 1 269 ? 4.227 20.087 -12.625 1.00 91.25 269 ALA A CA 1
ATOM 2134 C C . ALA A 1 269 ? 3.055 21.070 -12.432 1.00 91.25 269 ALA A C 1
ATOM 2136 O O . ALA A 1 269 ? 2.628 21.744 -13.369 1.00 91.25 269 ALA A O 1
ATOM 2137 N N . GLY A 1 270 ? 2.509 21.124 -11.214 1.00 91.19 270 GLY A N 1
ATOM 2138 C CA . GLY A 1 270 ? 1.299 21.892 -10.889 1.00 91.19 270 GLY A CA 1
ATOM 2139 C C . GLY A 1 270 ? -0.004 21.083 -10.902 1.00 91.19 270 GLY A C 1
ATOM 2140 O O . GLY A 1 270 ? -1.043 21.616 -10.517 1.00 91.19 270 GLY A O 1
ATOM 2141 N N . THR A 1 271 ? 0.038 19.804 -11.285 1.00 94.75 271 THR A N 1
ATOM 2142 C CA . THR A 1 271 ? -1.076 18.872 -11.057 1.00 94.75 271 THR A CA 1
ATOM 2143 C C . THR A 1 271 ? -1.386 18.779 -9.559 1.00 94.75 271 THR A C 1
ATOM 2145 O O . THR A 1 271 ? -0.478 18.743 -8.727 1.00 94.75 271 THR A O 1
ATOM 2148 N N . ALA A 1 272 ? -2.673 18.762 -9.204 1.00 93.94 272 ALA A N 1
ATOM 2149 C CA . ALA A 1 272 ? -3.092 18.619 -7.816 1.00 93.94 272 ALA A CA 1
ATOM 2150 C C . ALA A 1 272 ? -2.682 17.245 -7.264 1.00 93.94 272 ALA A C 1
ATOM 2152 O O . ALA A 1 272 ? -2.794 16.234 -7.957 1.00 93.94 272 ALA A O 1
ATOM 2153 N N . LEU A 1 273 ? -2.281 17.194 -5.991 1.00 91.50 273 LEU A N 1
ATOM 2154 C CA . LEU A 1 273 ? -1.887 15.937 -5.348 1.00 91.50 273 LEU A CA 1
ATOM 2155 C C . LEU A 1 273 ? -3.011 14.887 -5.376 1.00 91.50 273 LEU A C 1
ATOM 2157 O O . LEU A 1 273 ? -2.735 13.704 -5.528 1.00 91.50 273 LEU A O 1
ATOM 2161 N N . SER A 1 274 ? -4.275 15.316 -5.301 1.00 89.31 274 SER A N 1
ATOM 2162 C CA . SER A 1 274 ? -5.437 14.429 -5.432 1.00 89.31 274 SER A CA 1
ATOM 2163 C C . SER A 1 274 ? -5.544 13.788 -6.816 1.00 89.31 274 SER A C 1
ATOM 2165 O O . SER A 1 274 ? -5.953 12.639 -6.924 1.00 89.31 274 SER A O 1
ATOM 2167 N N . THR A 1 275 ? -5.145 14.487 -7.881 1.00 93.38 275 THR A N 1
ATOM 2168 C CA . THR A 1 275 ? -5.077 13.894 -9.220 1.00 93.38 275 THR A CA 1
ATOM 2169 C C . THR A 1 275 ? -3.979 12.837 -9.271 1.00 93.38 275 THR A C 1
ATOM 2171 O O . THR A 1 275 ? -4.234 11.742 -9.751 1.00 93.38 275 THR A O 1
ATOM 2174 N N . PHE A 1 276 ? -2.793 13.113 -8.715 1.00 94.06 276 PHE A N 1
ATOM 2175 C CA . PHE A 1 276 ? -1.734 12.101 -8.618 1.00 94.06 276 PHE A CA 1
ATOM 2176 C C . PHE A 1 276 ? -2.184 10.873 -7.819 1.00 94.06 276 PHE A C 1
ATOM 2178 O O . PHE A 1 276 ? -1.997 9.746 -8.268 1.00 94.06 276 PHE A O 1
ATOM 2185 N N . GLN A 1 277 ? -2.849 11.087 -6.682 1.00 92.31 277 GLN A N 1
ATOM 2186 C CA . GLN A 1 277 ? -3.462 10.017 -5.900 1.00 92.31 277 GLN A CA 1
ATOM 2187 C C . GLN A 1 277 ? -4.441 9.193 -6.733 1.00 92.31 277 GLN A C 1
ATOM 2189 O O . GLN A 1 277 ? -4.354 7.971 -6.716 1.00 92.31 277 GLN A O 1
ATOM 2194 N N . ASN A 1 278 ? -5.342 9.845 -7.471 1.00 88.75 278 ASN A N 1
ATOM 2195 C CA . ASN A 1 278 ? -6.334 9.165 -8.297 1.00 88.75 278 ASN A CA 1
ATOM 2196 C C . ASN A 1 278 ? -5.689 8.325 -9.403 1.00 88.75 278 ASN A C 1
ATOM 2198 O O . ASN A 1 278 ? -6.145 7.212 -9.637 1.00 88.75 278 ASN A O 1
ATOM 2202 N N . GLU A 1 279 ? -4.631 8.811 -10.053 1.00 92.50 279 GLU A N 1
ATOM 2203 C CA . GLU A 1 279 ? -3.918 8.046 -11.086 1.00 92.50 279 GLU A CA 1
ATOM 2204 C C . GLU A 1 279 ? -3.243 6.797 -10.510 1.00 92.50 279 GLU A C 1
ATOM 2206 O O . GLU A 1 279 ? -3.380 5.699 -11.055 1.00 92.50 279 GLU A O 1
ATOM 2211 N N . ILE A 1 280 ? -2.556 6.939 -9.373 1.00 93.81 280 ILE A N 1
ATOM 2212 C CA . ILE A 1 280 ? -1.925 5.806 -8.689 1.00 93.81 280 ILE A CA 1
ATOM 2213 C C . ILE A 1 280 ? -2.988 4.820 -8.205 1.00 93.81 280 ILE A C 1
ATOM 2215 O O . ILE A 1 280 ? -2.895 3.633 -8.503 1.00 93.81 280 ILE A O 1
ATOM 2219 N N . SER A 1 281 ? -4.022 5.312 -7.520 1.00 88.38 281 SER A N 1
ATOM 2220 C CA . SER A 1 281 ? -5.130 4.492 -7.030 1.00 88.38 281 SER A CA 1
ATOM 2221 C C . SER A 1 281 ? -5.780 3.727 -8.173 1.00 88.38 281 SER A C 1
ATOM 2223 O O . SER A 1 281 ? -5.859 2.513 -8.105 1.00 88.38 281 SER A O 1
ATOM 2225 N N . THR A 1 282 ? -6.154 4.398 -9.265 1.00 87.88 282 THR A N 1
ATOM 2226 C CA . THR A 1 282 ? -6.819 3.760 -10.412 1.00 87.88 282 THR A CA 1
ATOM 2227 C C . THR A 1 282 ? -6.022 2.566 -10.929 1.00 87.88 282 THR A C 1
ATOM 2229 O O . THR A 1 282 ? -6.588 1.493 -11.122 1.00 87.88 282 THR A O 1
ATOM 2232 N N . ASN A 1 283 ? -4.707 2.714 -11.100 1.00 92.62 283 ASN A N 1
ATOM 2233 C CA . ASN A 1 283 ? -3.854 1.609 -11.537 1.00 92.62 283 ASN A CA 1
ATOM 2234 C C . ASN A 1 283 ? -3.845 0.452 -10.531 1.00 92.62 283 ASN A C 1
ATOM 2236 O O . ASN A 1 283 ? -4.009 -0.708 -10.916 1.00 92.62 283 ASN A O 1
ATOM 2240 N N . LEU A 1 284 ? -3.727 0.762 -9.242 1.00 91.25 284 LEU A N 1
ATOM 2241 C CA . LEU A 1 284 ? -3.746 -0.246 -8.188 1.00 91.25 284 LEU A CA 1
ATOM 2242 C C . LEU A 1 284 ? -5.091 -0.994 -8.133 1.00 91.25 284 LEU A C 1
ATOM 2244 O O . LEU A 1 284 ? -5.074 -2.221 -8.085 1.00 91.25 284 LEU A O 1
ATOM 2248 N N . ASN A 1 285 ? -6.232 -0.303 -8.266 1.00 82.69 285 ASN A N 1
ATOM 2249 C CA . ASN A 1 285 ? -7.570 -0.917 -8.323 1.00 82.69 285 ASN A CA 1
ATOM 2250 C C . ASN A 1 285 ? -7.704 -1.919 -9.488 1.00 82.69 285 ASN A C 1
ATOM 2252 O O . ASN A 1 285 ? -8.417 -2.916 -9.383 1.00 82.69 285 ASN A O 1
ATOM 2256 N N . TYR A 1 286 ? -7.028 -1.664 -10.614 1.00 85.25 286 TYR A N 1
ATOM 2257 C CA . TYR A 1 286 ? -6.990 -2.576 -11.765 1.00 85.25 286 TYR A CA 1
ATOM 2258 C C . TYR A 1 286 ? -5.905 -3.660 -11.653 1.00 85.25 286 TYR A C 1
ATOM 2260 O O . TYR A 1 286 ? -5.632 -4.364 -12.626 1.00 85.25 286 TYR A O 1
ATOM 2268 N N . ASN A 1 287 ? -5.326 -3.848 -10.462 1.00 88.88 287 ASN A N 1
ATOM 2269 C CA . ASN A 1 287 ? -4.267 -4.816 -10.186 1.00 88.88 287 ASN A CA 1
ATOM 2270 C C . ASN A 1 287 ? -3.010 -4.561 -11.041 1.00 88.88 287 ASN A C 1
ATOM 2272 O O . ASN A 1 287 ? -2.408 -5.477 -11.613 1.00 88.88 287 ASN A O 1
ATOM 2276 N N . TYR A 1 288 ? -2.621 -3.287 -11.132 1.00 94.50 288 TYR A N 1
ATOM 2277 C CA . TYR A 1 288 ? -1.415 -2.844 -11.816 1.00 94.50 288 TYR A CA 1
ATOM 2278 C C . TYR A 1 288 ? -0.513 -2.039 -10.875 1.00 94.50 288 TYR A C 1
ATOM 2280 O O . TYR A 1 288 ? -0.791 -0.870 -10.603 1.00 94.50 288 TYR A O 1
ATOM 2288 N N . PRO A 1 289 ? 0.595 -2.624 -10.379 1.00 95.94 289 PRO A N 1
ATOM 2289 C CA . PRO A 1 289 ? 1.581 -1.857 -9.630 1.00 95.94 289 PRO A CA 1
ATOM 2290 C C . PRO A 1 289 ? 2.230 -0.814 -10.535 1.00 95.94 289 PRO A C 1
ATOM 2292 O O . PRO A 1 289 ? 2.398 -1.061 -11.731 1.00 95.94 289 PRO A O 1
ATOM 2295 N N . VAL A 1 290 ? 2.614 0.326 -9.964 1.00 97.19 290 VAL A N 1
ATOM 2296 C CA . VAL A 1 290 ? 3.148 1.474 -10.708 1.00 97.19 290 VAL A CA 1
ATOM 2297 C C . VAL A 1 290 ? 4.640 1.608 -10.442 1.00 97.19 290 VAL A C 1
ATOM 2299 O O . VAL A 1 290 ? 5.048 1.770 -9.297 1.00 97.19 290 VAL A O 1
ATOM 2302 N N . GLN A 1 291 ? 5.469 1.586 -11.482 1.00 96.56 291 GLN A N 1
ATOM 2303 C CA . GLN A 1 291 ? 6.895 1.893 -11.346 1.00 96.56 291 GLN A CA 1
ATOM 2304 C C . GLN A 1 291 ? 7.098 3.397 -11.506 1.00 96.56 291 GLN A C 1
ATOM 2306 O O . GLN A 1 291 ? 6.765 3.954 -12.544 1.00 96.56 291 GLN A O 1
ATOM 2311 N N . ILE A 1 292 ? 7.639 4.068 -10.496 1.00 95.81 292 ILE A N 1
ATOM 2312 C CA . ILE A 1 292 ? 7.799 5.526 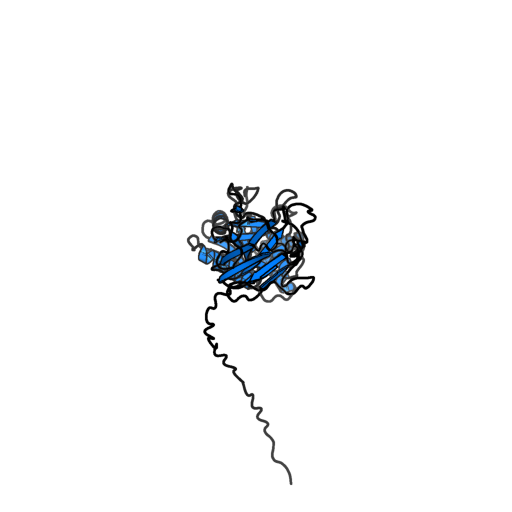-10.486 1.00 95.81 292 ILE A CA 1
ATOM 2313 C C . ILE A 1 292 ? 9.272 5.910 -10.439 1.00 95.81 292 ILE A C 1
ATOM 2315 O O . ILE A 1 292 ? 10.071 5.253 -9.771 1.00 95.81 292 ILE A O 1
ATOM 2319 N N . LEU A 1 293 ? 9.617 6.972 -11.166 1.00 93.94 293 LEU A N 1
ATOM 2320 C CA . LEU A 1 293 ? 10.968 7.506 -11.229 1.00 93.94 293 LEU A CA 1
ATOM 2321 C C . LEU A 1 293 ? 11.122 8.681 -10.265 1.00 93.94 293 LEU A C 1
ATOM 2323 O O . LEU A 1 293 ? 10.386 9.662 -10.349 1.00 93.94 293 LEU A O 1
ATOM 2327 N N . LEU A 1 294 ? 12.093 8.581 -9.365 1.00 94.12 294 LEU A N 1
ATOM 2328 C CA . LEU A 1 294 ? 12.316 9.517 -8.269 1.00 94.12 294 LEU A CA 1
ATOM 2329 C C . LEU A 1 294 ? 13.725 10.100 -8.310 1.00 94.12 294 LEU A C 1
ATOM 2331 O O . LEU A 1 294 ? 14.653 9.501 -8.844 1.00 94.12 294 LEU A O 1
ATOM 2335 N N . TYR A 1 295 ? 13.911 11.260 -7.696 1.00 94.25 295 TYR A N 1
ATOM 2336 C CA . TYR A 1 295 ? 15.217 11.750 -7.281 1.00 94.25 295 TYR A CA 1
ATOM 2337 C C . TYR A 1 295 ? 15.125 12.059 -5.794 1.00 94.25 295 TYR A C 1
ATOM 2339 O O . TYR A 1 295 ? 14.419 12.979 -5.378 1.00 94.25 295 TYR A O 1
ATOM 2347 N N . ILE A 1 296 ? 15.778 11.227 -4.988 1.00 91.44 296 ILE A N 1
ATOM 2348 C CA . ILE A 1 296 ? 15.647 11.249 -3.535 1.00 91.44 296 ILE A CA 1
ATOM 2349 C C . ILE A 1 296 ? 16.546 12.360 -2.995 1.00 91.44 296 ILE A C 1
ATOM 2351 O O . ILE A 1 296 ? 17.773 12.251 -3.014 1.00 91.44 296 ILE A O 1
ATOM 2355 N N . THR A 1 297 ? 15.931 13.453 -2.546 1.00 89.94 297 THR A N 1
ATOM 2356 C CA . THR A 1 297 ? 16.630 14.688 -2.148 1.00 89.94 297 THR A CA 1
ATOM 2357 C C . THR A 1 297 ? 17.005 14.750 -0.671 1.00 89.94 297 THR A C 1
ATOM 2359 O O . THR A 1 297 ? 17.754 15.634 -0.264 1.00 89.94 297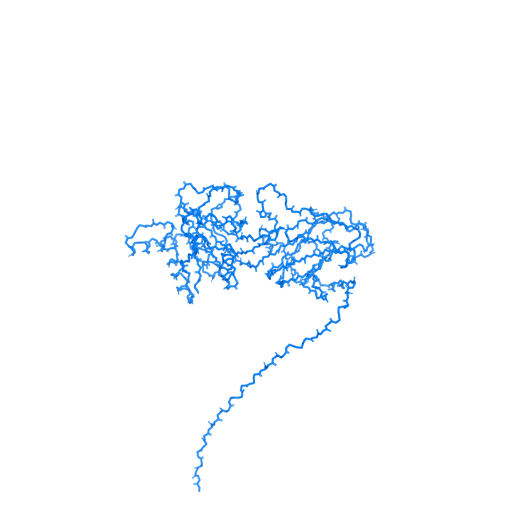 THR A O 1
ATOM 2362 N N . ASP A 1 298 ? 16.461 13.856 0.147 1.00 88.56 298 ASP A N 1
ATOM 2363 C CA . ASP A 1 298 ? 16.668 13.817 1.589 1.00 88.56 298 ASP A CA 1
ATOM 2364 C C . ASP A 1 298 ? 16.541 12.385 2.110 1.00 88.56 298 ASP A C 1
ATOM 2366 O O . ASP A 1 298 ? 16.106 11.492 1.390 1.00 88.56 298 ASP A O 1
ATOM 2370 N N . THR A 1 299 ? 16.935 12.180 3.364 1.00 86.69 299 THR A N 1
ATOM 2371 C CA . THR A 1 299 ? 16.924 10.864 4.006 1.00 86.69 299 THR A CA 1
ATOM 2372 C C . THR A 1 299 ? 15.772 10.708 5.000 1.00 86.69 299 THR A C 1
ATOM 2374 O O . THR A 1 299 ? 15.925 10.043 6.022 1.00 86.69 299 THR A O 1
ATOM 2377 N N . ASN A 1 300 ? 14.644 11.401 4.792 1.00 84.56 300 ASN A N 1
ATOM 2378 C CA . ASN A 1 300 ? 13.531 11.315 5.740 1.00 84.56 300 ASN A CA 1
ATOM 2379 C C . ASN A 1 300 ? 12.839 9.952 5.655 1.00 84.56 300 ASN A C 1
ATOM 2381 O O . ASN A 1 300 ? 12.489 9.395 6.689 1.00 84.56 300 ASN A O 1
ATOM 2385 N N . TYR A 1 301 ? 12.665 9.424 4.438 1.00 85.12 301 TYR A N 1
ATOM 2386 C CA . TYR A 1 301 ? 11.967 8.153 4.172 1.00 85.12 301 TYR A CA 1
ATOM 2387 C C . TYR A 1 301 ? 12.851 7.096 3.501 1.00 85.12 301 TYR A C 1
ATOM 2389 O O . TYR A 1 301 ? 12.518 5.914 3.485 1.00 85.12 301 TYR A O 1
ATOM 2397 N N . PHE A 1 302 ? 13.987 7.525 2.960 1.00 85.69 302 PHE A N 1
ATOM 2398 C CA . PHE A 1 302 ? 15.013 6.663 2.395 1.00 85.69 302 PHE A CA 1
ATOM 2399 C C . PHE A 1 302 ? 16.272 6.794 3.251 1.00 85.69 302 PHE A C 1
ATOM 2401 O O . PHE A 1 302 ? 16.589 7.886 3.712 1.00 85.69 302 PHE A O 1
ATOM 2408 N N . GLU A 1 303 ? 17.028 5.717 3.460 1.00 84.25 303 GLU A N 1
ATOM 2409 C CA . GLU A 1 303 ? 18.293 5.791 4.220 1.00 84.25 303 GLU A CA 1
ATOM 2410 C C . GLU A 1 303 ? 19.436 6.461 3.439 1.00 84.25 303 GLU A C 1
ATOM 2412 O O . GLU A 1 303 ? 20.556 6.604 3.931 1.00 84.25 303 GLU A O 1
ATOM 2417 N N . TYR A 1 304 ? 19.167 6.881 2.206 1.00 84.56 304 TYR A N 1
ATOM 2418 C CA . TYR A 1 304 ? 20.142 7.421 1.277 1.00 84.56 304 TYR A CA 1
ATOM 2419 C C . TYR A 1 304 ? 19.539 8.559 0.453 1.00 84.56 304 TYR A C 1
ATOM 2421 O O . TYR A 1 304 ? 18.328 8.753 0.403 1.00 84.56 304 TYR A O 1
ATOM 2429 N N . GLN A 1 305 ? 20.415 9.314 -0.203 1.00 84.88 305 GLN A N 1
ATOM 2430 C CA . GLN A 1 305 ? 20.044 10.294 -1.220 1.00 84.88 305 GLN A CA 1
ATOM 2431 C C . GLN A 1 305 ? 20.492 9.792 -2.588 1.00 84.88 305 GLN A C 1
ATOM 2433 O O . GLN A 1 305 ? 21.490 9.074 -2.701 1.00 84.88 305 GLN A O 1
ATOM 2438 N N . SER A 1 306 ? 19.798 10.220 -3.637 1.00 81.00 306 SER A N 1
ATOM 2439 C CA . SER A 1 306 ? 20.258 10.028 -5.009 1.00 81.00 306 SER A CA 1
ATOM 2440 C C . SER A 1 306 ? 21.548 10.827 -5.216 1.00 81.00 306 SER A C 1
ATOM 2442 O O . SER A 1 306 ? 21.535 12.054 -5.169 1.00 81.00 306 SER A O 1
ATOM 2444 N N . THR A 1 307 ? 22.678 10.146 -5.415 1.00 67.88 307 THR A N 1
ATOM 2445 C CA . THR A 1 307 ? 23.988 10.807 -5.537 1.00 67.88 307 THR A CA 1
ATOM 2446 C C . THR A 1 307 ? 24.292 11.288 -6.956 1.00 67.88 307 THR A C 1
ATOM 2448 O O . THR A 1 307 ? 24.965 12.304 -7.103 1.00 67.88 307 THR A O 1
ATOM 2451 N N . GLU A 1 308 ? 23.793 10.601 -7.994 1.00 59.94 308 GLU A N 1
ATOM 2452 C CA . GLU A 1 308 ? 24.072 10.944 -9.404 1.00 59.94 308 GLU A CA 1
ATOM 2453 C C . GLU A 1 308 ? 22.932 10.620 -10.399 1.00 59.94 308 GLU A C 1
ATOM 2455 O O . GLU A 1 308 ? 22.929 11.156 -11.506 1.00 59.94 308 GLU A O 1
ATOM 2460 N N . TYR A 1 309 ? 21.951 9.781 -10.033 1.00 64.00 309 TYR A N 1
ATOM 2461 C CA . TYR A 1 309 ? 20.919 9.273 -10.953 1.00 64.00 309 TYR A CA 1
ATOM 2462 C C . TYR A 1 309 ? 19.523 9.246 -10.319 1.00 64.00 309 TYR A C 1
ATOM 2464 O O . TYR A 1 309 ? 19.377 9.165 -9.096 1.00 64.00 309 TYR A O 1
ATOM 2472 N N . SER A 1 310 ? 18.493 9.294 -11.168 1.00 82.44 310 SER A N 1
ATOM 2473 C CA . SER A 1 310 ? 17.113 9.000 -10.780 1.00 82.44 310 SER A CA 1
ATOM 2474 C C . SER A 1 310 ? 16.977 7.529 -10.356 1.00 82.44 310 SER A C 1
ATOM 2476 O O . SER A 1 310 ? 17.627 6.657 -10.925 1.00 82.44 310 SER A O 1
ATOM 2478 N N . HIS A 1 311 ? 16.137 7.262 -9.361 1.00 90.88 311 HIS A N 1
ATOM 2479 C CA . HIS A 1 311 ? 15.918 5.962 -8.734 1.00 90.88 311 HIS A CA 1
ATOM 2480 C C . HIS A 1 311 ? 14.499 5.464 -9.003 1.00 90.88 311 HIS A C 1
ATOM 2482 O O . HIS A 1 311 ? 13.547 6.232 -8.861 1.00 90.88 311 HIS A O 1
ATOM 2488 N N . TYR A 1 312 ? 14.341 4.194 -9.370 1.00 93.56 312 TYR A N 1
ATOM 2489 C CA . TYR A 1 312 ? 13.020 3.588 -9.522 1.00 93.56 312 TYR A CA 1
ATOM 2490 C C . TYR A 1 312 ? 12.595 2.831 -8.283 1.00 93.56 312 TYR A C 1
ATOM 2492 O O . TYR A 1 312 ? 13.356 2.040 -7.733 1.00 93.56 312 TYR A O 1
ATOM 2500 N N . VAL A 1 313 ? 11.322 2.995 -7.950 1.00 95.06 313 VAL A N 1
ATOM 2501 C CA . VAL A 1 313 ? 10.614 2.184 -6.960 1.00 95.06 313 VAL A CA 1
ATOM 2502 C C . VAL A 1 313 ? 9.288 1.716 -7.546 1.00 95.06 313 VAL A C 1
ATOM 2504 O O . VAL A 1 313 ? 8.812 2.256 -8.550 1.00 95.06 313 VAL A O 1
ATOM 2507 N N . VAL A 1 314 ? 8.672 0.720 -6.915 1.00 96.94 314 VAL A N 1
ATOM 2508 C CA . VAL A 1 314 ? 7.349 0.226 -7.311 1.00 96.94 314 VAL A CA 1
ATOM 2509 C C . VAL A 1 314 ? 6.328 0.577 -6.244 1.00 96.94 314 VAL A C 1
ATOM 2511 O O . VAL A 1 314 ? 6.400 0.078 -5.125 1.00 96.94 314 VAL A O 1
ATOM 2514 N N . VAL A 1 315 ? 5.348 1.402 -6.596 1.00 95.75 315 VAL A N 1
ATOM 2515 C CA . VAL A 1 315 ? 4.154 1.625 -5.785 1.00 95.75 315 VAL A CA 1
ATOM 2516 C C . VAL A 1 315 ? 3.276 0.384 -5.890 1.00 95.75 315 VAL A C 1
ATOM 2518 O O . VAL A 1 315 ? 2.769 0.049 -6.965 1.00 95.75 315 VAL A O 1
ATOM 2521 N N . ARG A 1 316 ? 3.107 -0.306 -4.764 1.00 92.62 316 ARG A N 1
ATOM 2522 C CA . ARG A 1 316 ? 2.244 -1.488 -4.639 1.00 92.62 316 ARG A CA 1
ATOM 2523 C C . ARG A 1 316 ? 0.941 -1.190 -3.916 1.00 92.62 316 ARG A C 1
ATOM 2525 O O . ARG A 1 316 ? 0.070 -2.046 -3.883 1.00 92.62 316 ARG A O 1
ATOM 2532 N N . GLY A 1 317 ? 0.808 -0.020 -3.308 1.00 90.56 317 GLY A N 1
ATOM 2533 C CA . GLY A 1 317 ? -0.393 0.327 -2.575 1.00 90.56 317 GLY A CA 1
ATOM 2534 C C . GLY A 1 317 ? -0.438 1.779 -2.141 1.00 90.56 317 GLY A C 1
ATOM 2535 O O . GLY A 1 317 ? 0.563 2.495 -2.210 1.00 90.56 317 GLY A O 1
ATOM 2536 N N . LEU A 1 318 ? -1.604 2.188 -1.661 1.00 89.38 318 LEU A N 1
ATOM 2537 C CA . LEU A 1 318 ? -1.800 3.439 -0.942 1.00 89.38 318 LEU A CA 1
ATOM 2538 C C . LEU A 1 318 ? -2.368 3.123 0.439 1.00 89.38 318 LEU A C 1
ATOM 2540 O O . LEU A 1 318 ? -3.237 2.263 0.564 1.00 89.38 318 LEU A O 1
ATOM 2544 N N . CYS A 1 319 ? -1.914 3.833 1.462 1.00 85.31 319 CYS A N 1
ATOM 2545 C CA . CYS A 1 319 ? -2.426 3.730 2.825 1.00 85.31 319 CYS A CA 1
ATOM 2546 C C . CYS A 1 319 ? -2.684 5.119 3.415 1.00 85.31 319 CYS A C 1
ATOM 2548 O O . CYS A 1 319 ? -2.347 6.132 2.801 1.00 85.31 319 CYS A O 1
ATOM 2550 N N . LEU A 1 320 ? -3.327 5.182 4.580 1.00 82.62 320 LEU A N 1
ATOM 2551 C CA . LEU A 1 320 ? -3.520 6.432 5.319 1.00 82.62 320 LEU A CA 1
ATOM 2552 C C . LEU A 1 320 ? -2.702 6.428 6.609 1.00 82.62 320 LEU A C 1
ATOM 2554 O O . LEU A 1 320 ? -2.588 5.391 7.263 1.00 82.62 320 LEU A O 1
ATOM 2558 N N . ASP A 1 321 ? -2.186 7.596 6.990 1.00 76.12 321 ASP A N 1
ATOM 2559 C CA . ASP A 1 321 ? -1.686 7.816 8.348 1.00 76.12 321 ASP A CA 1
ATOM 2560 C C . ASP A 1 321 ? -2.811 8.198 9.323 1.00 76.12 321 ASP A C 1
ATOM 2562 O O . ASP A 1 321 ? -3.974 8.374 8.947 1.00 76.12 321 ASP A O 1
ATOM 2566 N N . ALA A 1 322 ? -2.443 8.395 10.591 1.00 71.12 322 ALA A N 1
ATOM 2567 C CA . ALA A 1 322 ? -3.371 8.808 11.641 1.00 71.12 322 ALA A CA 1
ATOM 2568 C C . ALA A 1 322 ? -3.967 10.207 11.468 1.00 71.12 322 ALA A C 1
ATOM 2570 O O . ALA A 1 322 ? -5.004 10.506 12.055 1.00 71.12 322 ALA A O 1
ATOM 2571 N N . ALA A 1 323 ? -3.367 11.059 10.636 1.00 73.25 323 ALA A N 1
ATOM 2572 C CA . ALA A 1 323 ? -3.953 12.334 10.243 1.00 73.25 323 ALA A CA 1
ATOM 2573 C C . ALA A 1 323 ? -4.860 12.200 9.006 1.00 73.25 323 ALA A C 1
ATOM 2575 O O . ALA A 1 323 ? -5.312 13.215 8.476 1.00 73.25 323 ALA A O 1
ATOM 2576 N N . THR A 1 324 ? -5.149 10.975 8.547 1.00 74.00 324 THR A N 1
ATOM 2577 C CA . THR A 1 324 ? -5.889 10.656 7.311 1.00 74.00 324 THR A CA 1
ATOM 2578 C C . THR A 1 324 ? -5.222 11.187 6.039 1.00 74.00 324 THR A C 1
ATOM 2580 O O . THR A 1 324 ? -5.861 11.340 4.996 1.00 74.00 324 THR A O 1
ATOM 2583 N N . THR A 1 325 ? -3.921 11.462 6.111 1.00 82.00 325 THR A N 1
ATOM 2584 C CA . THR A 1 325 ? -3.106 11.872 4.966 1.00 82.00 325 THR A CA 1
ATOM 2585 C C . THR A 1 325 ? -2.790 10.635 4.127 1.00 82.00 325 THR A C 1
ATOM 2587 O O . THR A 1 325 ? -2.523 9.585 4.708 1.00 82.00 325 THR A O 1
ATOM 2590 N N . PRO A 1 326 ? -2.798 10.713 2.785 1.00 85.94 326 PRO A N 1
ATOM 2591 C CA . PRO A 1 326 ? -2.443 9.590 1.927 1.00 85.94 326 PRO A CA 1
ATOM 2592 C C . PRO A 1 326 ? -0.931 9.350 1.857 1.00 85.94 326 PRO A C 1
ATOM 2594 O O . PRO A 1 326 ? -0.123 10.261 1.650 1.00 85.94 326 PRO A O 1
ATOM 2597 N N . TRP A 1 327 ? -0.576 8.078 1.957 1.00 90.50 327 TRP A N 1
ATOM 2598 C CA . TRP A 1 327 ? 0.766 7.524 1.883 1.00 90.50 327 TRP A CA 1
ATOM 2599 C C . TRP A 1 327 ? 0.836 6.463 0.798 1.00 90.50 327 TRP A C 1
ATOM 2601 O O . TRP A 1 327 ? -0.166 5.866 0.414 1.00 90.50 327 TRP A O 1
ATOM 2611 N N . SER A 1 328 ? 2.039 6.248 0.290 1.00 91.62 328 SER A N 1
ATOM 2612 C CA . SER A 1 328 ? 2.343 5.235 -0.711 1.00 91.62 328 SER A CA 1
ATOM 2613 C C . SER A 1 328 ? 3.119 4.091 -0.078 1.00 91.62 328 SER A C 1
ATOM 2615 O O . SER A 1 328 ? 4.118 4.332 0.598 1.00 91.62 328 SER A O 1
ATOM 2617 N N . CYS A 1 329 ? 2.661 2.863 -0.318 1.00 90.19 329 CYS A N 1
ATOM 2618 C CA . CYS A 1 329 ? 3.369 1.637 0.024 1.00 90.19 329 CYS A CA 1
ATOM 2619 C C . CYS A 1 329 ? 4.249 1.253 -1.165 1.00 90.19 329 CYS A C 1
ATOM 2621 O O . CYS A 1 329 ? 3.745 0.950 -2.254 1.00 90.19 329 CYS A O 1
ATOM 2623 N N . LEU A 1 330 ? 5.560 1.268 -0.962 1.00 91.94 330 LEU A N 1
ATOM 2624 C CA . LEU A 1 330 ? 6.563 1.088 -2.002 1.00 91.94 330 LEU A CA 1
ATOM 2625 C C . LEU A 1 330 ? 7.349 -0.201 -1.780 1.00 91.94 330 LEU A C 1
ATOM 2627 O O . LEU A 1 330 ? 7.566 -0.611 -0.642 1.00 91.94 330 LEU A O 1
ATOM 2631 N N . ASN A 1 331 ? 7.819 -0.796 -2.870 1.00 92.75 331 ASN A N 1
ATOM 2632 C CA . ASN A 1 331 ? 8.953 -1.707 -2.872 1.00 92.75 331 ASN A CA 1
ATOM 2633 C C . ASN A 1 331 ? 10.166 -0.959 -3.433 1.00 92.75 331 ASN A C 1
ATOM 2635 O O . ASN A 1 331 ? 10.097 -0.408 -4.538 1.00 92.75 331 ASN A O 1
ATOM 2639 N N . ASP A 1 332 ? 11.271 -0.976 -2.694 1.00 92.12 332 ASP A N 1
ATOM 2640 C CA . ASP A 1 332 ? 12.529 -0.359 -3.099 1.00 92.12 332 ASP A CA 1
ATOM 2641 C C . ASP A 1 332 ? 13.546 -1.436 -3.523 1.00 92.12 332 ASP A C 1
ATOM 2643 O O . ASP A 1 332 ? 13.886 -2.331 -2.733 1.00 92.12 332 ASP A O 1
ATOM 2647 N N . PRO A 1 333 ? 14.050 -1.405 -4.773 1.00 92.06 333 PRO A N 1
ATOM 2648 C CA . PRO A 1 333 ? 15.084 -2.337 -5.202 1.00 92.06 333 PRO A CA 1
ATOM 2649 C C . PRO A 1 333 ? 16.441 -2.079 -4.527 1.00 92.06 333 PRO A C 1
ATOM 2651 O O . PRO A 1 333 ? 17.263 -2.996 -4.452 1.00 92.06 333 PRO A O 1
ATOM 2654 N N . HIS A 1 334 ? 16.694 -0.872 -4.018 1.00 87.38 334 HIS A N 1
ATOM 2655 C CA . HIS A 1 334 ? 17.919 -0.521 -3.311 1.00 87.38 334 HIS A CA 1
ATOM 2656 C C . HIS A 1 334 ? 17.793 -0.837 -1.822 1.00 87.38 334 HIS A C 1
ATOM 2658 O O . HIS A 1 334 ? 17.760 0.063 -1.002 1.00 87.38 334 HIS A O 1
ATOM 2664 N N . HIS A 1 335 ? 17.755 -2.120 -1.458 1.00 77.38 335 HIS A N 1
ATOM 2665 C CA . HIS A 1 335 ? 17.738 -2.552 -0.058 1.00 77.38 335 HIS A CA 1
ATOM 2666 C C . HIS A 1 335 ? 18.969 -3.360 0.349 1.00 77.38 335 HIS A C 1
ATOM 2668 O O . HIS A 1 335 ? 19.702 -3.903 -0.485 1.00 77.38 335 HIS A O 1
ATOM 2674 N N . ASN A 1 336 ? 19.234 -3.416 1.651 1.00 72.62 336 ASN A N 1
ATOM 2675 C CA . ASN A 1 336 ? 20.303 -4.211 2.252 1.00 72.62 336 ASN A CA 1
ATOM 2676 C C . ASN A 1 336 ? 19.808 -4.821 3.577 1.00 72.62 336 ASN A C 1
ATOM 2678 O O . ASN A 1 336 ? 18.662 -4.616 3.947 1.00 72.62 336 ASN A O 1
ATOM 2682 N N . GLU A 1 337 ? 20.641 -5.587 4.283 1.00 67.50 337 GLU A N 1
ATOM 2683 C CA . GLU A 1 337 ? 20.238 -6.268 5.531 1.00 67.50 337 GLU A CA 1
ATOM 2684 C C . GLU A 1 337 ? 19.709 -5.320 6.623 1.00 67.50 337 GLU A C 1
ATOM 2686 O O . GLU A 1 337 ? 18.968 -5.759 7.497 1.00 67.50 337 GLU A O 1
ATOM 2691 N N . ASN A 1 338 ? 20.068 -4.035 6.565 1.00 66.31 338 ASN A N 1
ATOM 2692 C CA . ASN A 1 338 ? 19.656 -3.010 7.522 1.00 66.31 338 ASN A CA 1
ATOM 2693 C C . ASN A 1 338 ? 18.577 -2.062 6.982 1.00 66.31 338 ASN A C 1
ATOM 2695 O O . ASN A 1 338 ? 17.981 -1.351 7.780 1.00 66.31 338 ASN A O 1
ATOM 2699 N N . TYR A 1 339 ? 18.320 -2.060 5.671 1.00 70.00 339 TYR A N 1
ATOM 2700 C CA . TYR A 1 339 ? 17.363 -1.154 5.039 1.00 70.00 339 TYR A CA 1
ATOM 2701 C C . TYR A 1 339 ? 16.158 -1.945 4.519 1.00 70.00 339 TYR A C 1
ATOM 2703 O O . TYR A 1 339 ? 16.352 -2.858 3.705 1.00 70.00 339 TYR A O 1
ATOM 2711 N N . PRO A 1 340 ? 14.926 -1.652 4.971 1.00 72.69 340 PRO A N 1
ATOM 2712 C CA . PRO A 1 340 ? 13.763 -2.437 4.596 1.00 72.69 340 PRO A CA 1
ATOM 2713 C C . PRO A 1 340 ? 13.495 -2.384 3.090 1.00 72.69 340 PRO A C 1
ATOM 2715 O O . PRO A 1 340 ? 13.681 -1.380 2.410 1.00 72.69 340 PRO A O 1
ATOM 2718 N N . THR A 1 341 ? 13.028 -3.513 2.564 1.00 77.56 341 THR A N 1
ATOM 2719 C CA . THR A 1 341 ? 12.717 -3.669 1.133 1.00 77.56 341 THR A CA 1
ATOM 2720 C C . THR A 1 341 ? 11.393 -3.002 0.747 1.00 77.56 341 THR A C 1
ATOM 2722 O O . THR A 1 341 ? 11.108 -2.783 -0.431 1.00 77.56 341 THR A O 1
ATOM 2725 N N . GLN A 1 342 ? 10.576 -2.703 1.753 1.00 86.88 342 GLN A N 1
ATOM 2726 C CA . GLN A 1 342 ? 9.259 -2.107 1.648 1.00 86.88 342 GLN A CA 1
ATOM 2727 C C . GLN A 1 342 ? 9.209 -0.873 2.525 1.00 86.88 342 GLN A C 1
ATOM 2729 O O . GLN A 1 342 ? 9.706 -0.900 3.642 1.00 86.88 342 GLN A O 1
ATOM 2734 N N . LEU A 1 343 ? 8.641 0.198 1.989 1.00 86.69 343 LEU A N 1
ATOM 2735 C CA . LEU A 1 343 ? 8.670 1.516 2.608 1.00 86.69 343 LEU A CA 1
ATOM 2736 C C . LEU A 1 343 ? 7.295 2.150 2.527 1.00 86.69 343 LEU A C 1
ATOM 2738 O O . LEU A 1 343 ? 6.566 1.944 1.553 1.00 86.69 343 LEU A O 1
ATOM 2742 N N . ASN A 1 344 ? 7.001 3.012 3.491 1.00 86.44 344 ASN A N 1
ATOM 2743 C CA . ASN A 1 344 ? 5.911 3.966 3.391 1.00 86.44 344 ASN A CA 1
ATOM 2744 C C . ASN A 1 344 ? 6.469 5.375 3.194 1.00 86.44 344 ASN A C 1
ATOM 2746 O O . ASN A 1 344 ? 7.280 5.850 3.984 1.00 86.44 344 ASN A O 1
ATOM 2750 N N . VAL A 1 345 ? 6.010 6.058 2.145 1.00 89.44 345 VAL A N 1
ATOM 2751 C CA . VAL A 1 345 ? 6.417 7.437 1.824 1.00 89.44 345 VAL A CA 1
ATOM 2752 C C . VAL A 1 345 ? 5.164 8.294 1.667 1.00 89.44 345 VAL A C 1
ATOM 2754 O O . VAL A 1 345 ? 4.234 7.847 0.982 1.00 89.44 345 VAL A O 1
ATOM 2757 N N . PRO A 1 346 ? 5.093 9.513 2.245 1.00 91.44 346 PRO A N 1
ATOM 2758 C CA . PRO A 1 346 ? 3.910 10.342 2.086 1.00 91.44 346 PRO A CA 1
ATOM 2759 C C . PRO A 1 346 ? 3.732 10.645 0.611 1.00 91.44 346 PRO A C 1
ATOM 2761 O O . PRO A 1 346 ? 4.704 10.941 -0.092 1.00 91.44 346 PRO A O 1
ATOM 2764 N N . LEU A 1 347 ? 2.494 10.602 0.126 1.00 92.62 347 LEU A N 1
ATOM 2765 C CA . LEU A 1 347 ? 2.247 10.752 -1.304 1.00 92.62 347 LEU A CA 1
ATOM 2766 C C . LEU A 1 347 ? 2.731 12.118 -1.826 1.00 92.62 347 LEU A C 1
ATOM 2768 O O . LEU A 1 347 ? 3.198 12.229 -2.958 1.00 92.62 347 LEU A O 1
ATOM 2772 N N . SER A 1 348 ? 2.690 13.148 -0.976 1.00 93.50 348 SER A N 1
ATOM 2773 C CA . SER A 1 348 ? 3.252 14.476 -1.247 1.00 93.50 348 SER A CA 1
ATOM 2774 C C . SER A 1 348 ? 4.777 14.468 -1.395 1.00 93.50 348 SER A C 1
ATOM 2776 O O . SER A 1 348 ? 5.309 15.132 -2.283 1.00 93.50 348 SER A O 1
ATOM 2778 N N . SER A 1 349 ? 5.493 13.712 -0.562 1.00 94.44 349 SER A N 1
ATOM 2779 C CA . SER A 1 349 ? 6.943 13.542 -0.685 1.00 94.44 349 SER A CA 1
ATOM 2780 C C . SER A 1 349 ? 7.302 12.728 -1.920 1.00 94.44 349 SER A C 1
ATOM 2782 O O . SER A 1 349 ? 8.189 13.143 -2.658 1.00 94.44 349 SER A O 1
ATOM 2784 N N . LEU A 1 350 ? 6.570 11.646 -2.208 1.00 95.00 350 LEU A N 1
ATOM 2785 C CA . LEU A 1 350 ? 6.751 10.869 -3.436 1.00 95.00 350 LEU A CA 1
ATOM 2786 C C . LEU A 1 350 ? 6.588 11.753 -4.683 1.00 95.00 350 LEU A C 1
ATOM 2788 O O . LEU A 1 350 ? 7.430 11.726 -5.580 1.00 95.00 350 LEU A O 1
ATOM 2792 N N . TRP A 1 351 ? 5.546 12.589 -4.704 1.00 95.88 351 TRP A N 1
ATOM 2793 C CA . TRP A 1 351 ? 5.322 13.587 -5.751 1.00 95.88 351 TRP A CA 1
ATOM 2794 C C . TRP A 1 351 ? 6.511 14.547 -5.899 1.00 95.88 351 TRP A C 1
ATOM 2796 O O . TRP A 1 351 ? 7.006 14.764 -7.005 1.00 95.88 351 TRP A O 1
ATOM 2806 N N . ASN A 1 352 ? 7.009 15.092 -4.786 1.00 95.19 352 ASN A N 1
ATOM 2807 C CA . ASN A 1 352 ? 8.142 16.017 -4.798 1.00 95.19 352 ASN A CA 1
ATOM 2808 C C . ASN A 1 352 ? 9.438 15.352 -5.278 1.00 95.19 352 ASN A C 1
ATOM 2810 O O . ASN A 1 352 ? 10.165 15.962 -6.059 1.00 95.19 352 ASN A O 1
ATOM 2814 N N . TYR A 1 353 ? 9.714 14.108 -4.877 1.00 95.50 353 TYR A N 1
ATOM 2815 C CA . TYR A 1 353 ? 10.855 13.345 -5.390 1.00 95.50 353 TYR A CA 1
ATOM 2816 C C . TYR A 1 353 ? 10.721 13.064 -6.891 1.00 95.50 353 TYR A C 1
ATOM 2818 O O . TYR A 1 353 ? 11.712 13.133 -7.618 1.00 95.50 353 TYR A O 1
ATOM 2826 N N . GLY A 1 354 ? 9.506 12.810 -7.384 1.00 94.44 354 GLY A N 1
ATOM 2827 C CA . GLY A 1 354 ? 9.237 12.691 -8.818 1.00 94.44 354 GLY A CA 1
ATOM 2828 C C . GLY A 1 354 ? 9.540 13.985 -9.583 1.00 94.44 354 GLY A C 1
ATOM 2829 O O . GLY A 1 354 ? 10.235 13.960 -10.597 1.00 94.44 354 GLY A O 1
ATOM 2830 N N . LEU A 1 355 ? 9.097 15.137 -9.066 1.00 94.44 355 LEU A N 1
ATOM 2831 C CA . LEU A 1 355 ? 9.413 16.445 -9.657 1.00 94.44 355 LEU A CA 1
ATOM 2832 C C . LEU A 1 355 ? 10.899 16.801 -9.548 1.00 94.44 355 LEU A C 1
ATOM 2834 O O . LEU A 1 355 ? 11.431 17.490 -10.415 1.00 94.44 355 LEU A O 1
ATOM 2838 N N . ALA A 1 356 ? 11.589 16.339 -8.507 1.00 92.56 356 ALA A N 1
ATOM 2839 C CA . ALA A 1 356 ? 13.029 16.525 -8.388 1.00 92.56 356 ALA A CA 1
ATOM 2840 C C . ALA A 1 356 ? 13.794 15.749 -9.475 1.00 92.56 356 ALA A C 1
ATOM 2842 O O . ALA A 1 356 ? 14.816 16.237 -9.954 1.00 92.56 356 ALA A O 1
ATOM 2843 N N . ALA A 1 357 ? 13.288 14.585 -9.907 1.00 89.38 357 ALA A N 1
ATOM 2844 C CA . ALA A 1 357 ? 13.858 13.850 -11.037 1.00 89.38 357 ALA A CA 1
ATOM 2845 C C . ALA A 1 357 ? 13.628 14.579 -12.363 1.00 89.38 357 ALA A C 1
ATOM 2847 O O . ALA A 1 357 ? 14.545 14.685 -13.177 1.00 89.38 357 ALA A O 1
ATOM 2848 N N . TYR A 1 358 ? 12.415 15.096 -12.566 1.00 88.88 358 TYR A N 1
ATOM 2849 C CA . TYR A 1 358 ? 12.016 15.808 -13.777 1.00 88.88 358 TYR A CA 1
ATOM 2850 C C . TYR A 1 358 ? 11.180 17.044 -13.411 1.00 88.88 358 TYR A C 1
ATOM 2852 O O . TYR A 1 358 ? 9.974 16.940 -13.190 1.00 88.88 358 TYR A O 1
ATOM 2860 N N . PRO A 1 359 ? 11.772 18.254 -13.410 1.00 90.94 359 PRO A N 1
ATOM 2861 C CA . PRO A 1 359 ? 11.095 19.462 -12.922 1.00 90.94 359 PRO A CA 1
ATOM 2862 C C . PRO A 1 359 ? 9.789 19.826 -13.641 1.00 90.94 359 PRO A C 1
ATOM 2864 O O . PRO A 1 359 ? 8.995 20.608 -13.122 1.00 90.94 359 PRO A O 1
ATOM 2867 N N . SER A 1 360 ? 9.565 19.297 -14.846 1.00 91.75 360 SER A N 1
ATOM 2868 C CA . SER A 1 360 ? 8.368 19.552 -15.647 1.00 91.75 360 SER A CA 1
ATOM 2869 C C . SER A 1 360 ? 7.206 18.599 -15.376 1.00 91.75 360 SER A C 1
ATOM 2871 O O . SER A 1 360 ? 6.074 18.957 -15.704 1.00 91.75 360 SER A O 1
ATOM 2873 N N . ALA A 1 361 ? 7.451 17.397 -14.846 1.00 93.12 361 ALA A N 1
ATOM 2874 C CA . ALA A 1 361 ? 6.418 16.384 -14.642 1.00 93.12 361 ALA A CA 1
ATOM 2875 C C . ALA A 1 361 ? 6.893 15.254 -13.720 1.00 93.12 361 ALA A C 1
ATOM 2877 O O . ALA A 1 361 ? 8.069 14.915 -13.706 1.00 93.12 361 ALA A O 1
ATOM 2878 N N . VAL A 1 362 ? 5.966 14.606 -13.018 1.00 93.06 362 VAL A N 1
ATOM 2879 C CA . VAL A 1 362 ? 6.233 13.301 -12.402 1.00 93.06 362 VAL A CA 1
ATOM 2880 C C . VAL A 1 362 ? 6.082 12.224 -13.467 1.00 93.06 362 VAL A C 1
ATOM 2882 O O . VAL A 1 362 ? 5.049 12.165 -14.138 1.00 93.06 362 VAL A O 1
ATOM 2885 N N . HIS A 1 363 ? 7.104 11.383 -13.612 1.00 92.88 363 HIS A N 1
ATOM 2886 C CA . HIS A 1 363 ? 7.128 10.290 -14.577 1.00 92.88 363 HIS A CA 1
ATOM 2887 C C . HIS A 1 363 ? 6.967 8.940 -13.883 1.00 92.88 363 HIS A C 1
ATOM 2889 O O . HIS A 1 363 ? 7.640 8.643 -12.894 1.00 92.88 363 HIS A O 1
ATOM 2895 N N . PHE A 1 364 ? 6.104 8.103 -14.441 1.00 94.94 364 PHE A N 1
ATOM 2896 C CA . PHE A 1 364 ? 5.886 6.741 -13.976 1.00 94.94 364 PHE A CA 1
ATOM 2897 C C . PHE A 1 364 ? 5.503 5.839 -15.144 1.00 94.94 364 PHE A C 1
ATOM 2899 O O . PHE A 1 364 ? 5.223 6.303 -16.247 1.00 94.94 364 PHE A O 1
ATOM 2906 N N . ILE A 1 365 ? 5.520 4.539 -14.895 1.00 95.06 365 ILE A N 1
ATOM 2907 C CA . ILE A 1 365 ? 5.220 3.497 -15.856 1.00 95.06 365 ILE A CA 1
ATOM 2908 C C . ILE A 1 365 ? 4.066 2.685 -15.292 1.00 95.06 365 ILE A C 1
ATOM 2910 O O . ILE A 1 365 ? 4.173 2.064 -14.229 1.00 95.06 365 ILE A O 1
ATOM 2914 N N . ALA A 1 366 ? 2.960 2.715 -16.021 1.00 94.00 366 ALA A N 1
ATOM 2915 C CA . ALA A 1 366 ? 1.732 2.021 -15.681 1.00 94.00 366 ALA A CA 1
ATOM 2916 C C . ALA A 1 366 ? 0.953 1.685 -16.964 1.00 94.00 366 ALA A C 1
ATOM 2918 O O . ALA A 1 366 ? 1.258 2.247 -18.024 1.00 94.00 366 ALA A O 1
ATOM 2919 N N . PRO A 1 367 ? -0.017 0.760 -16.919 1.00 89.19 367 PRO A N 1
ATOM 2920 C CA . PRO A 1 367 ? -0.856 0.474 -18.075 1.00 89.19 367 PRO A CA 1
ATOM 2921 C C . PRO A 1 367 ? -1.694 1.668 -18.528 1.00 89.19 367 PRO A C 1
ATOM 2923 O O . PRO A 1 367 ? -1.968 2.582 -17.751 1.00 89.19 367 PRO A O 1
ATOM 2926 N N . LEU A 1 368 ? -2.066 1.652 -19.809 1.00 72.00 368 LEU A N 1
ATOM 2927 C CA . LEU A 1 368 ? -3.078 2.545 -20.379 1.00 72.00 368 LEU A CA 1
ATOM 2928 C C . LEU A 1 368 ? -4.491 1.987 -20.233 1.00 72.00 368 LEU A C 1
ATOM 2930 O O . LEU A 1 368 ? -4.652 0.758 -20.424 1.00 72.00 368 LEU A O 1
#

pLDDT: mean 81.98, std 18.12, range [27.33, 98.44]

Radius of gyration: 25.59 Å; chains: 1; bounding box: 73×57×87 Å

Foldseek 3Di:
DDDDDDDDDDDDDDDDDDDDPPPPPPDPPQPFAFDDDDDDQFKAQKDALVPDDPCQLPALQLPPDDAAEAEADPPQQTPVNAAEAFARHKYKYWQQFQFRKHKHKYFFQAWAKKKKFKAFPDPDPCQQFKKKWKAFSVSDTQIIHRGHRIIRIGTDGGHMMMMMIGGPPSPDGTGPTMMIMHMWGWSFFQPFDFAADPDPQQLLLRQLQRQCVSVVQHDDSVQLQVQQQVVCVVVVHGDHNPPCSQVSSQVRCVVVPHPWGKDKDWAFDPPDLVVVVCVCSVQRVVSGKKKWWFQACDPRWPVDGRPDAIGIKIFRTWIAGRVRFIWTWIAGNHDDPPGDRITIHGSVSSQVRQCVRPVTTTIMIGTD